Protein AF-A0A947DK00-F1 (afdb_monomer_lite)

Secondary structure (DSSP, 8-state):
---------------------------------------------------EE-TTTS--EEEE-SHHHHHHT-SEEEEESSSTTS-EEEEETTSEEEEEEEEEEEETTSBSSSSS-BHHHHHT--TTSEEEEEEEEEEEE-TT-TT-BTBBTB---EEEEEEEE-TTS-EEEEEEEEESS---STT-SS--EEEEEEEEE--

Foldseek 3Di:
DDDDDDDDDDDDDDDDDDDDDDDDDDDDDDDPPPPPPDPPPDPPPVPPAWAWDDPQAPDFWWAFDDPCLCPQFGIWGWHADVHDQHWIWIAGPLGKIWTWHWDDKDFQLWFQAPPGDGNCVQFVHDRNFMKIKIFTPDIDDDVSRVQCTLLRVDDFGMKIWIFTQDPVRFTKIKMWTFDDDFTTTNPTPGRTHTRDMTITTDD

Sequence (203 aa):
MSPRNVCAALAVLLAAAGCERAGIGEAPASSQHASRSAPVTAPETAVDAVATGEPGLARNRWAAQSDLARTVTGNLTASLEAGRGGPLVMAFANGQTLRMERIAEHVGADRTGSGGATFAATLGADPNAGVFVYRVSDERIYPTAVQGGVCQREAAKYVALSEFVNRNGDWVFVFAAYRGEQAPGPQAERDPQLCGAYGYAVN

Radius of gyration: 30.24 Å; chains: 1; bounding box: 64×77×70 Å

pLDDT: mean 82.99, std 21.73, range [33.78, 98.56]

Structure (mmCIF, N/CA/C/O backbone):
data_AF-A0A947DK00-F1
#
_entry.id   AF-A0A947DK00-F1
#
loop_
_atom_site.group_PDB
_atom_site.id
_atom_site.type_symbol
_atom_site.label_atom_id
_atom_site.label_alt_id
_atom_site.label_comp_id
_atom_site.label_asym_id
_atom_site.label_entity_id
_atom_site.label_seq_id
_atom_site.pdbx_PDB_ins_code
_atom_site.Cartn_x
_atom_site.Cartn_y
_atom_site.Cartn_z
_atom_site.occupancy
_atom_site.B_iso_or_equiv
_atom_site.auth_seq_id
_atom_site.auth_comp_id
_atom_site.auth_asym_id
_atom_site.auth_atom_id
_atom_site.pdbx_PDB_model_num
ATOM 1 N N . MET A 1 1 ? 4.370 63.669 -3.955 1.00 39.91 1 MET A N 1
ATOM 2 C CA . MET A 1 1 ? 5.147 62.515 -4.464 1.00 39.91 1 MET A CA 1
ATOM 3 C C . MET A 1 1 ? 4.961 62.458 -5.974 1.00 39.91 1 MET A C 1
ATOM 5 O O . MET A 1 1 ? 3.865 62.708 -6.450 1.00 39.91 1 MET A O 1
ATOM 9 N N . SER A 1 2 ? 6.072 62.319 -6.692 1.00 38.69 2 SER A N 1
ATOM 10 C CA . SER A 1 2 ? 6.284 62.701 -8.097 1.00 38.69 2 SER A CA 1
ATOM 11 C C . SER A 1 2 ? 5.508 61.850 -9.122 1.00 38.69 2 SER A C 1
ATOM 13 O O . SER A 1 2 ? 5.549 60.628 -9.011 1.00 38.69 2 SER A O 1
ATOM 15 N N . PRO A 1 3 ? 4.888 62.452 -10.158 1.00 44.00 3 PRO A N 1
ATOM 16 C CA . PRO A 1 3 ? 4.562 61.761 -11.401 1.00 44.00 3 PRO A CA 1
ATOM 17 C C . PRO A 1 3 ? 5.639 62.051 -12.461 1.00 44.00 3 PRO A C 1
ATOM 19 O O . PRO A 1 3 ? 5.954 63.209 -12.736 1.00 44.00 3 PRO A O 1
ATOM 22 N N . ARG A 1 4 ? 6.215 61.003 -13.062 1.00 43.00 4 ARG A N 1
ATOM 23 C CA . ARG A 1 4 ? 7.120 61.111 -14.217 1.00 43.00 4 ARG A CA 1
ATOM 24 C C . ARG A 1 4 ? 6.518 60.387 -15.421 1.00 43.00 4 ARG A C 1
ATOM 26 O O . ARG A 1 4 ? 6.451 59.168 -15.443 1.00 43.00 4 ARG A O 1
ATOM 33 N N . ASN A 1 5 ? 6.125 61.212 -16.386 1.00 40.59 5 ASN A N 1
ATOM 34 C CA . ASN A 1 5 ? 6.512 61.182 -17.799 1.00 40.59 5 ASN A CA 1
ATOM 35 C C . ASN A 1 5 ? 6.192 59.944 -18.658 1.00 40.59 5 ASN A C 1
ATOM 37 O O . ASN A 1 5 ? 6.878 58.931 -18.611 1.00 40.59 5 ASN A O 1
ATOM 41 N N . VAL A 1 6 ? 5.190 60.136 -19.527 1.00 46.44 6 VAL A N 1
ATOM 42 C CA . VAL A 1 6 ? 5.270 60.147 -21.007 1.00 46.44 6 VAL A CA 1
ATOM 43 C C . VAL A 1 6 ? 6.423 59.365 -21.648 1.00 46.44 6 VAL A C 1
ATOM 45 O O . VAL A 1 6 ? 7.578 59.744 -21.487 1.00 46.44 6 VAL A O 1
ATOM 48 N N . CYS A 1 7 ? 6.081 58.430 -22.541 1.00 36.44 7 CYS A N 1
ATOM 49 C CA . CYS A 1 7 ? 6.830 58.203 -23.779 1.00 36.44 7 CYS A CA 1
ATOM 50 C C . CYS A 1 7 ? 5.868 57.851 -24.920 1.00 36.44 7 CYS A C 1
ATOM 52 O O . CYS A 1 7 ? 5.058 56.930 -24.818 1.00 36.44 7 CYS A O 1
ATOM 54 N N . ALA A 1 8 ? 5.960 58.658 -25.975 1.00 42.06 8 ALA A N 1
ATOM 55 C CA . ALA A 1 8 ? 5.245 58.552 -27.234 1.00 42.06 8 ALA A CA 1
ATOM 56 C C . ALA A 1 8 ? 6.073 57.766 -28.269 1.00 42.06 8 ALA A C 1
ATOM 58 O O . ALA A 1 8 ? 7.219 57.397 -28.029 1.00 42.06 8 ALA A O 1
ATOM 59 N N . ALA A 1 9 ? 5.421 57.503 -29.395 1.00 44.25 9 ALA A N 1
ATOM 60 C CA . ALA A 1 9 ? 5.717 56.517 -30.424 1.00 44.25 9 ALA A CA 1
ATOM 61 C C . ALA A 1 9 ? 6.778 56.918 -31.484 1.00 44.25 9 ALA A C 1
ATOM 63 O O . ALA A 1 9 ? 7.358 57.997 -31.420 1.00 44.25 9 ALA A O 1
ATOM 64 N N . LEU A 1 10 ? 6.865 56.046 -32.508 1.00 37.97 10 LEU A N 1
ATOM 65 C CA . LEU A 1 10 ? 7.501 56.139 -33.843 1.00 37.97 10 LEU A CA 1
ATOM 66 C C . LEU A 1 10 ? 9.013 55.828 -33.898 1.00 37.97 10 LEU A C 1
ATOM 68 O O . LEU A 1 10 ? 9.773 56.382 -33.123 1.00 37.97 10 LEU A O 1
ATOM 72 N N . ALA A 1 11 ? 9.572 54.913 -34.706 1.00 42.34 11 ALA A N 1
ATOM 73 C CA . ALA A 1 11 ? 9.337 54.336 -36.047 1.00 42.34 11 ALA A CA 1
ATOM 74 C C . ALA A 1 11 ? 10.304 54.878 -37.132 1.00 42.34 11 ALA A C 1
ATOM 76 O O . ALA A 1 11 ? 10.421 56.082 -37.319 1.00 42.34 11 ALA A O 1
ATOM 77 N N . VAL A 1 12 ? 10.852 53.913 -37.894 1.00 44.78 12 VAL A N 1
ATOM 78 C CA . VAL A 1 12 ? 11.427 53.934 -39.266 1.00 44.78 12 VAL A CA 1
ATOM 79 C C . VAL A 1 12 ? 12.803 54.594 -39.531 1.00 44.78 12 VAL A C 1
ATOM 81 O O . VAL A 1 12 ? 12.992 55.766 -39.247 1.00 44.78 12 VAL A O 1
ATOM 84 N N . LEU A 1 13 ? 13.751 53.854 -40.150 1.00 43.09 13 LEU A N 1
ATOM 85 C CA . LEU A 1 13 ? 14.150 53.896 -41.588 1.00 43.09 13 LEU A CA 1
ATOM 86 C C . LEU A 1 13 ? 15.592 53.389 -41.847 1.00 43.09 13 LEU A C 1
ATOM 88 O O . LEU A 1 13 ? 16.532 53.710 -41.128 1.00 43.09 13 LEU A O 1
ATOM 92 N N . LEU A 1 14 ? 15.722 52.602 -42.923 1.00 49.53 14 LEU A N 1
ATOM 93 C CA . LEU A 1 14 ? 16.954 52.133 -43.573 1.00 49.53 14 LEU A CA 1
ATOM 94 C C . LEU A 1 14 ? 17.759 53.283 -44.211 1.00 49.53 14 LEU A C 1
ATOM 96 O O . LEU A 1 14 ? 17.148 54.181 -44.786 1.00 49.53 14 LEU A O 1
ATOM 100 N N . ALA A 1 15 ? 19.090 53.140 -44.300 1.00 45.41 15 ALA A N 1
ATOM 101 C CA . ALA A 1 15 ? 19.875 53.491 -45.497 1.00 45.41 15 ALA A CA 1
ATOM 102 C C . ALA A 1 15 ? 21.302 52.909 -45.441 1.00 45.41 15 ALA A C 1
ATOM 104 O O . ALA A 1 15 ? 21.924 52.846 -44.385 1.00 45.41 15 ALA A O 1
ATOM 105 N N . ALA A 1 16 ? 21.799 52.492 -46.607 1.00 50.78 16 ALA A N 1
ATOM 106 C CA . ALA A 1 16 ? 23.107 51.895 -46.856 1.00 50.78 16 ALA A CA 1
ATOM 107 C C . ALA A 1 16 ? 24.157 52.926 -47.323 1.00 50.78 16 ALA A C 1
ATOM 109 O O . ALA A 1 16 ? 23.812 53.876 -48.018 1.00 50.78 16 ALA A O 1
ATOM 110 N N . ALA A 1 17 ? 25.432 52.672 -47.007 1.00 46.41 17 ALA A N 1
ATOM 111 C CA . ALA A 1 17 ? 26.662 53.081 -47.715 1.00 46.41 17 ALA A CA 1
ATOM 112 C C . ALA A 1 17 ? 27.813 52.303 -47.029 1.00 46.41 17 ALA A C 1
ATOM 114 O O . ALA A 1 17 ? 27.856 52.259 -45.806 1.00 46.41 17 ALA A O 1
ATOM 115 N N . GLY A 1 18 ? 28.700 51.541 -47.672 1.00 40.19 18 GLY A N 1
ATOM 116 C CA . GLY A 1 18 ? 29.459 51.829 -48.884 1.00 40.19 18 GLY A CA 1
ATOM 117 C C . GLY A 1 18 ? 30.853 52.329 -48.482 1.00 40.19 18 GLY A C 1
ATOM 118 O O . GLY A 1 18 ? 31.011 53.525 -48.287 1.00 40.19 18 GLY A O 1
ATOM 119 N N . CYS A 1 19 ? 31.833 51.428 -48.317 1.00 44.91 19 CYS A N 1
ATOM 120 C CA . CYS A 1 19 ? 33.267 51.759 -48.297 1.00 44.91 19 CYS A CA 1
ATOM 121 C C . CYS A 1 19 ? 34.115 50.508 -48.590 1.00 44.91 19 CYS A C 1
ATOM 123 O O . CYS A 1 19 ? 34.151 49.563 -47.803 1.00 44.91 19 CYS A O 1
ATOM 125 N N . GLU A 1 20 ? 34.785 50.520 -49.742 1.00 44.69 20 GLU A N 1
ATOM 126 C CA . GLU A 1 20 ? 35.799 49.558 -50.175 1.00 44.69 20 GLU A CA 1
ATOM 127 C C . GLU A 1 20 ? 37.093 49.676 -49.355 1.00 44.69 20 GLU A C 1
ATOM 129 O O . GLU A 1 20 ? 37.535 50.774 -49.008 1.00 44.69 20 GLU A O 1
ATOM 134 N N . ARG A 1 21 ? 37.788 48.549 -49.163 1.00 41.44 21 ARG A N 1
ATOM 135 C CA . ARG A 1 21 ? 39.256 48.546 -49.162 1.00 41.44 21 ARG A CA 1
ATOM 136 C C . ARG A 1 21 ? 39.787 47.196 -49.636 1.00 41.44 21 ARG A C 1
ATOM 138 O O . ARG A 1 21 ? 39.688 46.194 -48.936 1.00 41.44 21 ARG A O 1
ATOM 145 N N . ALA A 1 22 ? 40.338 47.201 -50.847 1.00 37.16 22 ALA A N 1
ATOM 146 C CA . ALA A 1 22 ? 41.124 46.114 -51.404 1.00 37.16 22 ALA A CA 1
ATOM 147 C C . ALA A 1 22 ? 42.481 46.022 -50.685 1.00 37.16 22 ALA A C 1
ATOM 149 O O . ALA A 1 22 ? 43.169 47.028 -50.510 1.00 37.16 22 ALA A O 1
ATOM 150 N N . GLY A 1 23 ? 42.864 44.808 -50.295 1.00 37.16 23 GLY A N 1
ATOM 151 C CA . GLY A 1 23 ? 44.187 44.460 -49.786 1.00 37.16 23 GLY A CA 1
ATOM 152 C C . GLY A 1 23 ? 44.472 43.006 -50.143 1.00 37.16 23 GLY A C 1
ATOM 153 O O . GLY A 1 23 ? 43.772 42.109 -49.689 1.00 37.16 23 GLY A O 1
ATOM 154 N N . ILE A 1 24 ? 45.440 42.809 -51.034 1.00 38.03 24 ILE A N 1
ATOM 155 C CA . ILE A 1 24 ? 45.859 41.534 -51.624 1.00 38.03 24 ILE A CA 1
ATOM 156 C C . ILE A 1 24 ? 46.875 40.877 -50.679 1.00 38.03 24 ILE A C 1
ATOM 158 O O . ILE A 1 24 ? 47.806 41.554 -50.248 1.00 38.03 24 ILE A O 1
ATOM 162 N N . GLY A 1 25 ? 46.737 39.578 -50.401 1.00 33.78 25 GLY A N 1
ATOM 163 C CA . GLY A 1 25 ? 47.789 38.789 -49.752 1.00 33.78 25 GLY A CA 1
ATOM 164 C C . GLY A 1 25 ? 47.328 37.397 -49.317 1.00 33.78 25 GLY A C 1
ATOM 165 O O . GLY A 1 25 ? 46.431 37.285 -48.494 1.00 33.78 25 GLY A O 1
ATOM 166 N N . GLU A 1 26 ? 47.963 36.378 -49.895 1.00 35.78 26 GLU A N 1
ATOM 167 C CA . GLU A 1 26 ? 47.972 34.946 -49.565 1.00 35.78 26 GLU A CA 1
ATOM 168 C C . GLU A 1 26 ? 46.660 34.179 -49.285 1.00 35.78 26 GLU A C 1
ATOM 170 O O . GLU A 1 26 ? 46.081 34.208 -48.201 1.00 35.78 26 GLU A O 1
ATOM 175 N N . ALA A 1 27 ? 46.300 33.308 -50.234 1.00 41.38 27 ALA A N 1
ATOM 176 C CA . ALA A 1 27 ? 45.551 32.087 -49.943 1.00 41.38 27 ALA A CA 1
ATOM 177 C C . ALA A 1 27 ? 46.420 31.108 -49.129 1.00 41.38 27 ALA A C 1
ATOM 179 O O . ALA A 1 27 ? 47.611 30.959 -49.416 1.00 41.38 27 ALA A O 1
ATOM 180 N N . PRO A 1 28 ? 45.807 30.328 -48.225 1.00 40.50 28 PRO A N 1
ATOM 181 C CA . PRO A 1 28 ? 45.976 28.891 -48.404 1.00 40.50 28 PRO A CA 1
ATOM 182 C C . PRO A 1 28 ? 44.680 28.086 -48.248 1.00 40.50 28 PRO A C 1
ATOM 184 O O . PRO A 1 28 ? 43.829 28.354 -47.407 1.00 40.50 28 PRO A O 1
ATOM 187 N N . ALA A 1 29 ? 44.615 27.051 -49.086 1.00 39.56 29 ALA A N 1
ATOM 188 C CA . ALA A 1 29 ? 44.012 25.744 -48.852 1.00 39.56 29 ALA A CA 1
ATOM 189 C C . ALA A 1 29 ? 42.621 25.698 -48.193 1.00 39.56 29 ALA A C 1
ATOM 191 O O . ALA A 1 29 ? 42.445 25.653 -46.979 1.00 39.56 29 ALA A O 1
ATOM 192 N N . SER A 1 30 ? 41.632 25.516 -49.060 1.00 44.25 30 SER A N 1
ATOM 193 C CA . SER A 1 30 ? 40.407 24.780 -48.783 1.00 44.25 30 SER A CA 1
ATOM 194 C C . SER A 1 30 ? 40.666 23.469 -48.020 1.00 44.25 30 SER A C 1
ATOM 196 O O . SER A 1 30 ? 41.123 22.485 -48.599 1.00 44.25 30 SER A O 1
ATOM 198 N N . SER A 1 31 ? 40.275 23.425 -46.750 1.00 43.34 31 SER A N 1
ATOM 199 C CA . SER A 1 31 ? 39.867 22.196 -46.068 1.00 43.34 31 SER A CA 1
ATOM 200 C C . SER A 1 31 ? 38.699 22.514 -45.136 1.00 43.34 31 SER A C 1
ATOM 202 O O . SER A 1 31 ? 38.825 22.711 -43.931 1.00 43.34 31 SER A O 1
ATOM 204 N N . GLN A 1 32 ? 37.506 22.572 -45.731 1.00 42.91 32 GLN A N 1
ATOM 205 C CA . GLN A 1 32 ? 36.264 22.400 -44.990 1.00 42.91 32 GLN A CA 1
ATOM 206 C C . GLN A 1 32 ? 36.296 20.997 -44.370 1.00 42.91 32 GLN A C 1
ATOM 208 O O . GLN A 1 32 ? 35.889 20.019 -44.995 1.00 42.91 32 GLN A O 1
ATOM 213 N N . HIS A 1 33 ? 36.793 20.877 -43.139 1.00 36.16 33 HIS A N 1
ATOM 214 C CA . HIS A 1 33 ? 36.421 19.760 -42.287 1.00 36.16 33 HIS A CA 1
ATOM 215 C C . HIS A 1 33 ? 34.938 19.939 -41.972 1.00 36.16 33 HIS A C 1
ATOM 217 O O . HIS A 1 33 ? 34.550 20.610 -41.018 1.00 36.16 33 HIS A O 1
ATOM 223 N N . ALA A 1 34 ? 34.102 19.355 -42.830 1.00 46.88 34 ALA A N 1
ATOM 224 C CA . ALA A 1 34 ? 32.739 19.018 -42.491 1.00 46.88 34 ALA A CA 1
ATOM 225 C C . ALA A 1 34 ? 32.807 18.167 -41.220 1.00 46.88 34 ALA A C 1
ATOM 227 O O . ALA A 1 34 ? 33.137 16.980 -41.264 1.00 46.88 34 ALA A O 1
ATOM 228 N N . SER A 1 35 ? 32.563 18.804 -40.077 1.00 46.88 35 SER A N 1
ATOM 229 C CA . SER A 1 35 ? 32.336 18.126 -38.812 1.00 46.88 35 SER A CA 1
ATOM 230 C C . SER A 1 35 ? 31.016 17.383 -38.966 1.00 46.88 35 SER A C 1
ATOM 232 O O . SER A 1 35 ? 29.934 17.903 -38.701 1.00 46.88 35 SER A O 1
ATOM 234 N N . ARG A 1 36 ? 31.092 16.188 -39.551 1.00 51.09 36 ARG A N 1
ATOM 235 C CA . ARG A 1 36 ? 29.971 15.268 -39.649 1.00 51.09 36 ARG A CA 1
ATOM 236 C C . ARG A 1 36 ? 29.796 14.733 -38.238 1.00 51.09 36 ARG A C 1
ATOM 238 O O . ARG A 1 36 ? 30.468 13.780 -37.856 1.00 51.09 36 ARG A O 1
ATOM 245 N N . SER A 1 37 ? 28.964 15.407 -37.446 1.00 47.97 37 SER A N 1
ATOM 246 C CA . SER A 1 37 ? 28.478 14.878 -36.178 1.00 47.97 37 SER A CA 1
ATOM 247 C C . SER A 1 37 ? 27.914 13.492 -36.468 1.00 47.97 37 SER A C 1
ATOM 249 O O . SER A 1 37 ? 26.862 13.357 -37.092 1.00 47.97 37 SER A O 1
ATOM 251 N N . ALA A 1 38 ? 28.670 12.457 -36.107 1.00 56.44 38 ALA A N 1
ATOM 252 C CA . ALA A 1 38 ? 28.145 11.109 -36.087 1.00 56.44 38 ALA A CA 1
ATOM 253 C C . ALA A 1 38 ? 26.914 11.133 -35.168 1.00 56.44 38 ALA A C 1
ATOM 255 O O . ALA A 1 38 ? 26.980 11.770 -34.110 1.00 56.44 38 ALA A O 1
ATOM 256 N N . PRO A 1 39 ? 25.789 10.506 -35.548 1.00 51.12 39 PRO A N 1
ATOM 257 C CA . PRO A 1 39 ? 24.687 10.365 -34.619 1.00 51.12 39 PRO A CA 1
ATOM 258 C C . PRO A 1 39 ? 25.221 9.578 -33.424 1.00 51.12 39 PRO A C 1
ATOM 260 O O . PRO A 1 39 ? 25.612 8.416 -33.554 1.00 51.12 39 PRO A O 1
ATOM 263 N N . VAL A 1 40 ? 25.292 10.240 -32.268 1.00 55.91 40 VAL A N 1
ATOM 264 C CA . VAL A 1 40 ? 25.477 9.564 -30.988 1.00 55.91 40 VAL A CA 1
ATOM 265 C C . VAL A 1 40 ? 24.272 8.649 -30.862 1.00 55.91 40 VAL A C 1
ATOM 267 O O . VAL A 1 40 ? 23.168 9.090 -30.558 1.00 55.91 40 VAL A O 1
ATOM 270 N N . THR A 1 41 ? 24.470 7.378 -31.192 1.00 55.09 41 THR A N 1
ATOM 271 C CA . THR A 1 41 ? 23.487 6.349 -30.893 1.00 55.09 41 THR A CA 1
ATOM 272 C C . THR A 1 41 ? 23.622 6.143 -29.397 1.00 55.09 41 THR A C 1
ATOM 274 O O . THR A 1 41 ? 24.550 5.479 -28.938 1.00 55.09 41 THR A O 1
ATOM 277 N N . ALA A 1 42 ? 22.779 6.832 -28.628 1.00 54.78 42 ALA A N 1
ATOM 278 C CA . ALA A 1 42 ? 22.616 6.506 -27.225 1.00 54.78 42 ALA A CA 1
ATOM 279 C C . ALA A 1 42 ? 22.253 5.014 -27.168 1.00 54.78 42 ALA A C 1
ATOM 281 O O . ALA A 1 42 ? 21.361 4.597 -27.913 1.00 54.78 42 ALA A O 1
ATOM 282 N N . PRO A 1 43 ? 22.946 4.188 -26.371 1.00 50.19 43 PRO A N 1
ATOM 283 C CA . PRO A 1 43 ? 22.474 2.835 -26.157 1.00 50.19 43 PRO A CA 1
ATOM 284 C C . PRO A 1 43 ? 21.082 2.948 -25.528 1.00 50.19 43 PRO A C 1
ATOM 286 O O . PRO A 1 43 ? 20.939 3.504 -24.440 1.00 50.19 43 PRO A O 1
ATOM 289 N N . GLU A 1 44 ? 20.053 2.450 -26.215 1.00 49.41 44 GLU A N 1
ATOM 290 C CA . GLU A 1 44 ? 18.775 2.126 -25.584 1.00 49.41 44 GLU A CA 1
ATOM 291 C C . GLU A 1 44 ? 19.029 0.973 -24.610 1.00 49.41 44 GLU A C 1
ATOM 293 O O . GLU A 1 44 ? 18.742 -0.190 -24.874 1.00 49.41 44 GLU A O 1
ATOM 298 N N . THR A 1 45 ? 19.592 1.281 -23.446 1.00 48.34 45 THR A N 1
ATOM 299 C CA . THR A 1 45 ? 19.314 0.491 -22.256 1.00 48.34 45 THR A CA 1
ATOM 300 C C . THR A 1 45 ? 17.926 0.917 -21.813 1.00 48.34 45 THR A C 1
ATOM 302 O O . THR A 1 45 ? 17.783 1.752 -20.918 1.00 48.34 45 THR A O 1
ATOM 305 N N . ALA A 1 46 ? 16.892 0.407 -22.485 1.00 49.31 46 ALA A N 1
ATOM 306 C CA . ALA A 1 46 ? 15.583 0.352 -21.866 1.00 49.31 46 ALA A CA 1
ATOM 307 C C . ALA A 1 46 ? 15.786 -0.468 -20.590 1.00 49.31 46 ALA A C 1
ATOM 309 O O . ALA A 1 46 ? 15.970 -1.683 -20.633 1.00 49.31 46 ALA A O 1
ATOM 310 N N . VAL A 1 47 ? 15.902 0.239 -19.465 1.00 57.59 47 VAL A N 1
ATOM 311 C CA . VAL A 1 47 ? 15.782 -0.351 -18.137 1.00 57.59 47 VAL A CA 1
ATOM 312 C C . VAL A 1 47 ? 14.507 -1.174 -18.198 1.00 57.59 47 VAL A C 1
ATOM 314 O O . VAL A 1 47 ? 13.495 -0.639 -18.649 1.00 57.59 47 VAL A O 1
ATOM 317 N N . ASP A 1 48 ? 14.585 -2.458 -17.850 1.00 67.38 48 ASP A N 1
ATOM 318 C CA . ASP A 1 48 ? 13.456 -3.387 -17.886 1.00 67.38 48 ASP A CA 1
ATOM 319 C C . ASP A 1 48 ? 12.340 -2.804 -17.004 1.00 67.38 48 ASP A C 1
ATOM 321 O O . ASP A 1 48 ? 12.376 -2.878 -15.770 1.00 67.38 48 ASP A O 1
ATOM 325 N N . ALA A 1 49 ? 11.454 -2.035 -17.637 1.00 76.50 49 ALA A N 1
ATOM 326 C CA . ALA A 1 49 ? 10.542 -1.139 -16.958 1.00 76.50 49 ALA A CA 1
ATOM 327 C C . ALA A 1 49 ? 9.337 -1.966 -16.551 1.00 76.50 49 ALA A C 1
ATOM 329 O O . ALA A 1 49 ? 8.588 -2.465 -17.393 1.00 76.50 49 ALA A O 1
ATOM 330 N N . VAL A 1 50 ? 9.148 -2.117 -15.246 1.00 91.00 50 VAL A N 1
ATOM 331 C CA . VAL A 1 50 ? 8.022 -2.882 -14.733 1.00 91.00 50 VAL A CA 1
ATOM 332 C C . VAL A 1 50 ? 6.754 -2.062 -14.870 1.00 91.00 50 VAL A C 1
ATOM 334 O O . VAL A 1 50 ? 6.646 -0.942 -14.361 1.00 91.00 50 VAL A O 1
ATOM 337 N N . ALA A 1 51 ? 5.771 -2.644 -15.555 1.00 93.25 51 ALA A N 1
ATOM 338 C CA . ALA A 1 51 ? 4.460 -2.042 -15.702 1.00 93.25 51 ALA A CA 1
ATOM 339 C C . ALA A 1 51 ? 3.872 -1.745 -14.315 1.00 93.25 51 ALA A C 1
ATOM 341 O O . ALA A 1 51 ? 3.594 -2.655 -13.535 1.00 93.25 51 ALA A O 1
ATOM 342 N N . THR A 1 52 ? 3.699 -0.456 -14.029 1.00 94.25 52 THR A N 1
ATOM 343 C CA . THR A 1 52 ? 3.196 0.065 -12.756 1.00 94.25 52 THR A CA 1
ATOM 344 C C . THR A 1 52 ? 1.897 0.831 -13.005 1.00 94.25 52 THR A C 1
ATOM 346 O O . THR A 1 52 ? 1.759 1.532 -14.010 1.00 94.25 52 THR A O 1
ATOM 349 N N . GLY A 1 53 ? 0.928 0.681 -12.107 1.00 92.75 53 GLY A N 1
ATOM 350 C CA . GLY A 1 53 ? -0.337 1.406 -12.095 1.00 92.75 53 GLY A CA 1
ATOM 351 C C . GLY A 1 53 ? -0.413 2.383 -10.927 1.00 92.75 53 GLY A C 1
ATOM 352 O O . GLY A 1 53 ? 0.167 2.152 -9.869 1.00 92.75 53 GLY A O 1
ATOM 353 N N . GLU A 1 54 ? -1.159 3.473 -11.108 1.00 93.75 54 GLU A N 1
ATOM 354 C CA . GLU A 1 54 ? -1.526 4.324 -9.978 1.00 93.75 54 GLU A CA 1
ATOM 355 C C . GLU A 1 54 ? -2.642 3.650 -9.166 1.00 93.75 54 GLU A C 1
ATOM 357 O O . GLU A 1 54 ? -3.682 3.311 -9.751 1.00 93.75 54 GLU A O 1
ATOM 362 N N . PRO A 1 55 ? -2.471 3.455 -7.849 1.00 92.69 55 PRO A N 1
ATOM 363 C CA . PRO A 1 55 ? -3.365 2.538 -7.153 1.00 92.69 55 PRO A CA 1
ATOM 364 C C . PRO A 1 55 ? -4.771 3.090 -6.954 1.00 92.69 55 PRO A C 1
ATOM 366 O O . PRO A 1 55 ? -4.957 4.268 -6.661 1.00 92.69 55 PRO A O 1
ATOM 369 N N . GLY A 1 56 ? -5.775 2.236 -7.175 1.00 92.00 56 GLY A N 1
ATOM 370 C CA . GLY A 1 56 ? -7.191 2.625 -7.164 1.00 92.00 56 GLY A CA 1
ATOM 371 C C . GLY A 1 56 ? -7.648 3.450 -8.377 1.00 92.00 56 GLY A C 1
ATOM 372 O O . GLY A 1 56 ? -8.747 4.007 -8.339 1.00 92.00 56 GLY A O 1
ATOM 373 N N . LEU A 1 57 ? -6.824 3.559 -9.433 1.00 94.00 57 LEU A N 1
ATOM 374 C CA . LEU A 1 57 ? -7.202 4.213 -10.693 1.00 94.00 57 LEU A CA 1
ATOM 375 C C . LEU A 1 57 ? -7.811 3.226 -11.698 1.00 94.00 57 LEU A C 1
ATOM 377 O O . LEU A 1 57 ? -8.913 3.446 -12.192 1.00 94.00 57 LEU A O 1
ATOM 381 N N . ALA A 1 58 ? -7.076 2.162 -12.037 1.00 92.75 58 ALA A N 1
ATOM 382 C CA . ALA A 1 58 ? -7.470 1.209 -13.082 1.00 92.75 58 ALA A CA 1
ATOM 383 C C . ALA A 1 58 ? -8.127 -0.063 -12.525 1.00 92.75 58 ALA A C 1
ATOM 385 O O . ALA A 1 58 ? -8.919 -0.710 -13.211 1.00 92.75 58 ALA A O 1
ATOM 386 N N . ARG A 1 59 ? -7.781 -0.439 -11.291 1.00 94.19 59 ARG A N 1
ATOM 387 C CA . ARG A 1 59 ? -8.226 -1.662 -10.622 1.00 94.19 59 ARG A CA 1
ATOM 388 C C . ARG A 1 59 ? -8.585 -1.348 -9.184 1.00 94.19 59 ARG A C 1
ATOM 390 O O . ARG A 1 59 ? -7.808 -0.742 -8.452 1.00 94.19 59 ARG A O 1
ATOM 397 N N . ASN A 1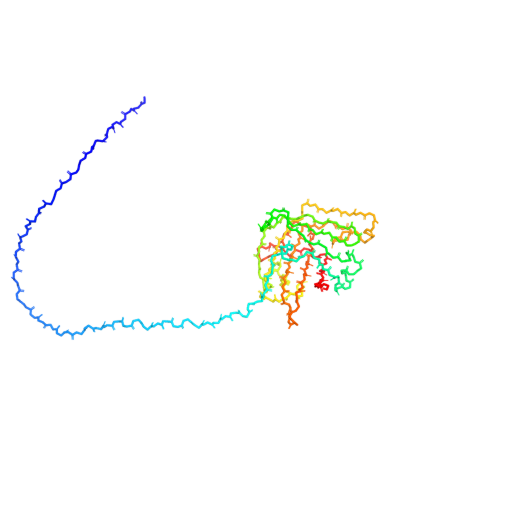 60 ? -9.757 -1.826 -8.782 1.00 95.50 60 ASN A N 1
ATOM 398 C CA . ASN A 1 60 ? -10.356 -1.412 -7.519 1.00 95.50 60 ASN A CA 1
ATOM 399 C C . ASN A 1 60 ? -10.613 -2.570 -6.560 1.00 95.50 60 ASN A C 1
ATOM 401 O O . ASN A 1 60 ? -11.007 -2.302 -5.438 1.00 95.50 60 ASN A O 1
ATOM 405 N N . ARG A 1 61 ? -10.449 -3.837 -6.961 1.00 97.06 61 ARG A N 1
ATOM 406 C CA . ARG A 1 61 ? -10.760 -5.009 -6.123 1.00 97.06 61 ARG A CA 1
ATOM 407 C C . ARG A 1 61 ? -9.610 -6.003 -6.149 1.00 97.06 61 ARG A C 1
ATOM 409 O O . ARG A 1 61 ? -9.148 -6.359 -7.228 1.00 97.06 61 ARG A O 1
ATOM 416 N N . TRP A 1 62 ? -9.215 -6.466 -4.969 1.00 98.12 62 TRP A N 1
ATOM 417 C CA . TRP A 1 62 ? -8.018 -7.273 -4.772 1.00 98.12 62 TRP A CA 1
ATOM 418 C C . TRP A 1 62 ? -8.248 -8.360 -3.714 1.00 98.12 62 TRP A C 1
ATOM 420 O O . TRP A 1 62 ? -8.796 -8.093 -2.639 1.00 98.12 62 TRP A O 1
ATOM 430 N N . ALA A 1 63 ? -7.822 -9.586 -4.006 1.00 98.12 63 ALA A N 1
ATOM 431 C CA . ALA A 1 63 ? -7.864 -10.718 -3.086 1.00 98.12 63 ALA A CA 1
ATOM 432 C C . ALA A 1 63 ? -6.624 -10.746 -2.191 1.00 98.12 63 ALA A C 1
ATOM 434 O O . ALA A 1 63 ? -5.507 -10.556 -2.670 1.00 98.12 63 ALA A O 1
ATOM 435 N N . ALA A 1 64 ? -6.802 -11.031 -0.901 1.00 98.06 64 ALA A N 1
ATOM 436 C CA . ALA A 1 64 ? -5.685 -11.162 0.032 1.00 98.06 64 ALA A CA 1
ATOM 437 C C . ALA A 1 64 ? -4.789 -12.368 -0.314 1.00 98.06 64 ALA A C 1
ATOM 439 O O . ALA A 1 64 ? -5.245 -13.516 -0.358 1.00 98.06 64 ALA A O 1
ATOM 440 N N . GLN A 1 65 ? -3.493 -12.114 -0.504 1.00 95.88 65 GLN A N 1
ATOM 441 C CA . GLN A 1 65 ? -2.508 -13.125 -0.895 1.00 95.88 65 GLN A CA 1
ATOM 442 C C . GLN A 1 65 ? -1.503 -13.444 0.219 1.00 95.88 65 GLN A C 1
ATOM 444 O O . GLN A 1 65 ? -1.091 -14.598 0.345 1.00 95.88 65 GLN A O 1
ATOM 449 N N . SER A 1 66 ? -1.104 -12.462 1.034 1.00 94.75 66 SER A N 1
ATOM 450 C CA . SER A 1 66 ? -0.233 -12.727 2.185 1.00 94.75 66 SER A CA 1
ATOM 451 C C . SER A 1 66 ? -1.037 -13.236 3.38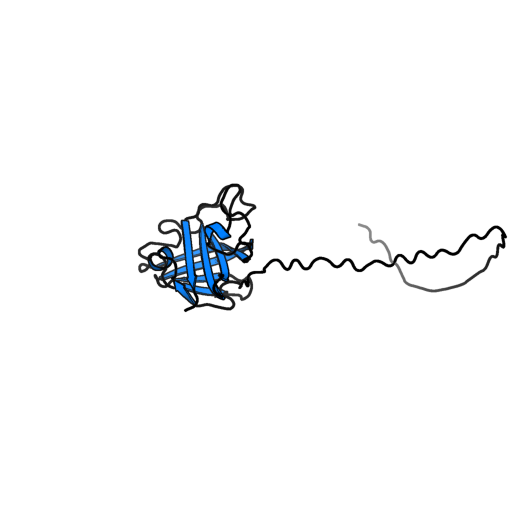4 1.00 94.75 66 SER A C 1
ATOM 453 O O . SER A 1 66 ? -2.187 -12.842 3.582 1.00 94.75 66 SER A O 1
ATOM 455 N N . ASP A 1 67 ? -0.437 -14.088 4.220 1.00 95.31 67 ASP A N 1
ATOM 456 C CA . ASP A 1 67 ? -1.104 -14.596 5.431 1.00 95.31 67 ASP A CA 1
ATOM 457 C C . ASP A 1 67 ? -1.483 -13.466 6.391 1.00 95.31 67 ASP A C 1
ATOM 459 O O . ASP A 1 67 ? -2.558 -13.489 6.996 1.00 95.31 67 ASP A O 1
ATOM 463 N N . LEU A 1 68 ? -0.640 -12.429 6.461 1.00 95.25 68 LEU A N 1
ATOM 464 C CA . LEU A 1 68 ? -0.937 -11.221 7.221 1.00 95.25 68 LEU A CA 1
ATOM 465 C C . LEU A 1 68 ? -2.169 -10.501 6.659 1.00 95.25 68 LEU A C 1
ATOM 467 O O . LEU A 1 68 ? -3.056 -10.151 7.432 1.00 95.25 68 LEU A O 1
ATOM 471 N N . ALA A 1 69 ? -2.273 -10.334 5.335 1.00 97.06 69 ALA A N 1
ATOM 472 C CA . ALA A 1 69 ? -3.456 -9.739 4.717 1.00 97.06 69 ALA A CA 1
ATOM 473 C C . ALA A 1 69 ? -4.706 -10.580 4.980 1.00 97.06 69 ALA A C 1
ATOM 475 O O . ALA A 1 69 ? -5.706 -10.043 5.435 1.00 97.06 69 ALA A O 1
ATOM 476 N N . ARG A 1 70 ? -4.653 -11.906 4.808 1.00 96.62 70 ARG A N 1
ATOM 477 C CA . ARG A 1 70 ? -5.806 -12.785 5.083 1.00 96.62 70 ARG A CA 1
ATOM 478 C C . ARG A 1 70 ? -6.299 -12.683 6.525 1.00 96.62 70 ARG A C 1
ATOM 480 O O . ARG A 1 70 ? -7.501 -12.743 6.757 1.00 96.62 70 ARG A O 1
ATOM 487 N N . THR A 1 71 ? -5.375 -12.533 7.470 1.00 94.25 71 THR A N 1
ATOM 488 C CA . THR A 1 71 ? -5.677 -12.563 8.906 1.00 94.25 71 THR A CA 1
ATOM 489 C C . THR A 1 71 ? -6.080 -11.198 9.458 1.00 94.25 71 THR A C 1
ATOM 491 O O . THR A 1 71 ? -6.961 -11.118 10.312 1.00 94.25 71 THR A O 1
ATOM 494 N N . VAL A 1 72 ? -5.425 -10.124 9.012 1.00 95.00 72 VAL A N 1
ATOM 495 C CA . VAL A 1 72 ? -5.574 -8.791 9.612 1.00 95.00 72 VAL A CA 1
ATOM 496 C C . VAL A 1 72 ? -6.588 -7.947 8.856 1.00 95.00 72 VAL A C 1
ATOM 498 O O . VAL A 1 72 ? -7.419 -7.329 9.509 1.00 95.00 72 VAL A O 1
ATOM 501 N N . THR A 1 73 ? -6.560 -7.934 7.521 1.00 96.81 73 THR A N 1
ATOM 502 C CA . THR A 1 73 ? -7.351 -7.004 6.692 1.00 96.81 73 THR A CA 1
ATOM 503 C C . THR A 1 73 ? -8.437 -7.693 5.855 1.00 96.81 73 THR A C 1
ATOM 505 O O . THR A 1 73 ? -9.520 -7.147 5.655 1.00 96.81 73 THR A O 1
ATOM 508 N N . GLY A 1 74 ? -8.204 -8.916 5.389 1.00 97.12 74 GLY A N 1
ATOM 509 C CA . GLY A 1 74 ? -9.029 -9.579 4.380 1.00 97.12 74 GLY A CA 1
ATOM 510 C C . GLY A 1 74 ? -8.886 -8.923 3.002 1.00 97.12 74 GLY A C 1
ATOM 511 O O . GLY A 1 74 ? -7.925 -8.208 2.753 1.00 97.12 74 GLY A O 1
ATOM 512 N N . ASN A 1 75 ? -9.824 -9.174 2.084 1.00 97.94 75 ASN A N 1
ATOM 513 C CA . ASN A 1 75 ? -9.792 -8.600 0.730 1.00 97.94 75 ASN A CA 1
ATOM 514 C C . ASN A 1 75 ? -9.843 -7.063 0.742 1.00 97.94 75 ASN A C 1
ATOM 516 O O . ASN A 1 75 ? -10.404 -6.459 1.654 1.00 97.94 75 ASN A O 1
ATOM 520 N N . LEU A 1 76 ? -9.303 -6.441 -0.304 1.00 98.19 76 LEU A N 1
ATOM 521 C CA . LEU A 1 76 ? -9.159 -4.993 -0.425 1.00 98.19 76 LEU A CA 1
ATOM 522 C C . LEU A 1 76 ? -10.020 -4.448 -1.571 1.00 98.19 76 LEU A C 1
ATOM 524 O O . LEU A 1 76 ? -10.047 -4.995 -2.674 1.00 98.19 76 LEU A O 1
ATOM 528 N N . THR A 1 77 ? -10.674 -3.319 -1.318 1.00 98.00 77 THR A N 1
ATOM 529 C CA . THR A 1 77 ? -11.188 -2.414 -2.346 1.00 98.00 77 THR A CA 1
ATOM 530 C C . THR A 1 77 ? -10.443 -1.082 -2.269 1.00 98.00 77 THR A C 1
ATOM 532 O O . THR A 1 77 ? -10.343 -0.511 -1.188 1.00 98.00 77 THR A O 1
ATOM 535 N N . ALA A 1 78 ? -9.928 -0.578 -3.389 1.00 97.31 78 ALA A N 1
ATOM 536 C CA . ALA A 1 78 ? -9.180 0.680 -3.462 1.00 97.31 78 ALA A CA 1
ATOM 537 C C . ALA A 1 78 ? -9.806 1.630 -4.493 1.00 97.31 78 ALA A C 1
ATOM 539 O O . ALA A 1 78 ? -10.252 1.180 -5.547 1.00 97.31 78 ALA A O 1
ATOM 540 N N . SER A 1 79 ? -9.842 2.931 -4.204 1.00 97.06 79 SER A N 1
ATOM 541 C CA . SER A 1 79 ? -10.388 3.941 -5.120 1.00 97.06 79 SER A CA 1
ATOM 542 C C . SER A 1 79 ? -9.824 5.335 -4.863 1.00 97.06 79 SER A C 1
ATOM 544 O O . SER A 1 79 ? -9.729 5.753 -3.706 1.00 97.06 79 SER A O 1
ATOM 546 N N . LEU A 1 80 ? -9.535 6.079 -5.930 1.00 96.31 80 LEU A N 1
ATOM 547 C CA . LEU A 1 80 ? -9.205 7.505 -5.858 1.00 96.31 80 LEU A CA 1
ATOM 548 C C . LEU A 1 80 ? -10.474 8.362 -5.823 1.00 96.31 80 LEU A C 1
ATOM 550 O O . LEU A 1 80 ? -11.361 8.197 -6.657 1.00 96.31 80 LEU A O 1
ATOM 554 N N . GLU A 1 81 ? -10.549 9.321 -4.905 1.00 93.75 81 GLU A N 1
ATOM 555 C CA . GLU A 1 81 ? -11.744 10.165 -4.764 1.00 93.75 81 GLU A CA 1
ATOM 556 C C . GLU A 1 81 ? -11.840 11.289 -5.797 1.00 93.75 81 GLU A C 1
ATOM 558 O O . GLU A 1 81 ? -12.931 11.622 -6.252 1.00 93.75 81 GLU A O 1
ATOM 563 N N . ALA A 1 82 ? -10.703 11.885 -6.159 1.00 88.06 82 ALA A N 1
ATOM 564 C CA . ALA A 1 82 ? -10.630 13.040 -7.059 1.00 88.06 82 ALA A CA 1
ATOM 565 C C . ALA A 1 82 ? -9.952 12.705 -8.403 1.00 88.06 82 ALA A C 1
ATOM 567 O O . ALA A 1 82 ? -9.513 13.597 -9.125 1.00 88.06 82 ALA A O 1
ATOM 568 N N . GLY A 1 83 ? -9.851 11.416 -8.741 1.00 88.00 83 GLY A N 1
ATOM 569 C CA . GLY A 1 83 ? -9.094 10.941 -9.898 1.00 88.00 83 GLY A CA 1
ATOM 570 C C . GLY A 1 83 ? -7.582 10.962 -9.658 1.00 88.00 83 GLY A C 1
ATOM 571 O O . GLY A 1 83 ? -7.124 10.836 -8.523 1.00 88.00 83 GLY A O 1
ATOM 572 N N . ARG A 1 84 ? -6.804 11.084 -10.741 1.00 92.19 84 ARG A N 1
ATOM 573 C CA . ARG A 1 84 ? -5.336 11.000 -10.717 1.00 92.19 84 ARG A CA 1
ATOM 574 C C . ARG A 1 84 ? -4.736 11.938 -9.665 1.00 92.19 84 ARG A C 1
ATOM 576 O O . ARG A 1 84 ? -4.949 13.144 -9.713 1.00 92.19 84 ARG A O 1
ATOM 583 N N . GLY A 1 85 ? -3.950 11.388 -8.749 1.00 90.19 85 GLY A N 1
ATOM 584 C CA . GLY A 1 85 ? -3.304 12.124 -7.667 1.00 90.19 85 GLY A CA 1
ATOM 585 C C . GLY A 1 85 ? -4.187 12.571 -6.523 1.00 90.19 85 GLY A C 1
ATOM 586 O O . GLY A 1 85 ? -3.679 13.205 -5.602 1.00 90.19 85 GLY A O 1
ATOM 587 N N . GLY A 1 86 ? -5.470 12.223 -6.556 1.00 93.38 86 GLY A N 1
ATOM 588 C CA . GLY A 1 86 ? -6.383 12.486 -5.464 1.00 93.38 86 GLY A CA 1
ATOM 589 C C . GLY A 1 86 ? -6.122 11.620 -4.226 1.00 93.38 86 GLY A C 1
ATOM 590 O O . GLY A 1 86 ? -5.284 10.710 -4.243 1.00 93.38 86 GLY A O 1
ATOM 591 N N . PRO A 1 87 ? -6.892 11.874 -3.157 1.00 97.25 87 PRO A N 1
ATOM 592 C CA . PRO A 1 87 ? -6.907 11.027 -1.976 1.00 97.25 87 PRO A CA 1
ATOM 593 C C . PRO A 1 87 ? -7.251 9.586 -2.356 1.00 97.25 87 PRO A C 1
ATOM 595 O O . PRO A 1 87 ? -8.199 9.347 -3.113 1.00 97.25 87 PRO A O 1
ATOM 598 N N . LEU A 1 88 ? -6.499 8.633 -1.808 1.00 98.19 88 LEU A N 1
ATOM 599 C CA . LEU A 1 88 ? -6.795 7.212 -1.937 1.00 98.19 88 LEU A CA 1
ATOM 600 C C . LEU A 1 88 ? -7.623 6.756 -0.740 1.00 98.19 88 LEU A C 1
ATOM 602 O O . LEU A 1 88 ? -7.274 7.028 0.412 1.00 98.19 88 LEU A O 1
ATOM 606 N N . VAL A 1 89 ? -8.690 6.015 -1.022 1.00 98.31 89 VAL A N 1
ATOM 607 C CA . VAL A 1 89 ? -9.449 5.269 -0.022 1.00 98.31 89 VAL A CA 1
ATOM 608 C C . VAL A 1 89 ? -9.207 3.782 -0.224 1.00 98.31 89 VAL A C 1
ATOM 610 O O . VAL A 1 89 ? -9.380 3.261 -1.326 1.00 98.31 89 VAL A O 1
ATOM 613 N N . MET A 1 90 ? -8.826 3.099 0.851 1.00 98.44 90 MET A N 1
ATOM 614 C CA . MET A 1 90 ? -8.755 1.644 0.930 1.00 98.44 90 MET A CA 1
ATOM 615 C C . MET A 1 90 ? -9.798 1.144 1.925 1.00 98.44 90 MET A C 1
ATOM 617 O O . MET A 1 90 ? -9.836 1.597 3.066 1.00 98.44 90 MET A O 1
ATOM 621 N N . ALA A 1 91 ? -10.631 0.203 1.501 1.00 98.06 91 ALA A N 1
ATOM 622 C CA . ALA A 1 91 ? -11.618 -0.471 2.329 1.00 98.06 91 ALA A CA 1
ATOM 623 C C . ALA A 1 91 ? -11.311 -1.968 2.377 1.00 98.06 91 ALA A C 1
ATOM 625 O O . ALA A 1 91 ? -11.142 -2.615 1.343 1.00 98.06 91 ALA A O 1
ATOM 626 N N . PHE A 1 92 ? -11.248 -2.511 3.584 1.00 98.19 92 PHE A N 1
ATOM 627 C CA . PHE A 1 92 ? -10.829 -3.877 3.855 1.00 98.19 92 PHE A CA 1
ATOM 628 C C . PHE A 1 92 ? -12.017 -4.736 4.296 1.00 98.19 92 PHE A C 1
ATOM 630 O O . PHE A 1 92 ? -12.940 -4.259 4.960 1.00 98.19 92 PHE A O 1
ATOM 637 N N . ALA A 1 93 ? -12.003 -6.018 3.935 1.00 97.31 93 ALA A N 1
ATOM 638 C CA . ALA A 1 93 ? -13.106 -6.942 4.201 1.00 97.31 93 ALA A CA 1
ATOM 639 C C . ALA A 1 93 ? -13.327 -7.220 5.697 1.00 97.31 93 ALA A C 1
ATOM 641 O O . ALA A 1 93 ? -14.434 -7.577 6.091 1.00 97.31 93 ALA A O 1
ATOM 642 N N . ASN A 1 94 ? -12.312 -7.016 6.539 1.00 95.38 94 ASN A N 1
ATOM 643 C CA . ASN A 1 94 ? -12.446 -7.034 7.998 1.00 95.38 94 ASN A CA 1
ATOM 644 C C . ASN A 1 94 ? -13.302 -5.867 8.545 1.00 95.38 94 ASN A C 1
ATOM 646 O O . ASN A 1 94 ? -13.617 -5.845 9.733 1.00 95.38 94 ASN A O 1
ATOM 650 N N . GLY A 1 95 ? -13.679 -4.895 7.708 1.00 94.81 95 GLY A N 1
ATOM 651 C CA . GLY A 1 95 ? -14.403 -3.693 8.103 1.00 94.81 95 GLY A CA 1
ATOM 652 C C . GLY A 1 95 ? -13.495 -2.560 8.573 1.00 94.81 95 GLY A C 1
ATOM 653 O O . GLY A 1 95 ? -13.909 -1.780 9.410 1.00 94.81 95 GLY A O 1
ATOM 654 N N . GLN A 1 96 ? -12.264 -2.451 8.085 1.00 95.56 96 GLN A N 1
ATOM 655 C CA . GLN A 1 96 ? -11.405 -1.282 8.286 1.00 95.56 96 GLN A CA 1
ATOM 656 C C . GLN A 1 96 ? -11.412 -0.393 7.034 1.00 95.56 96 GLN A C 1
ATOM 658 O O . GLN A 1 96 ? -11.495 -0.895 5.912 1.00 95.56 96 GLN A O 1
ATOM 663 N N . THR A 1 97 ? -11.266 0.924 7.197 1.00 97.50 97 THR A N 1
ATOM 664 C CA . THR A 1 97 ? -11.021 1.842 6.074 1.00 97.50 97 THR A CA 1
ATOM 665 C C . THR A 1 97 ? -9.864 2.793 6.349 1.00 97.50 97 THR A C 1
ATOM 667 O O . THR A 1 97 ? -9.749 3.322 7.454 1.00 97.50 97 THR A O 1
ATOM 670 N N . LEU A 1 98 ? -9.068 3.078 5.322 1.00 98.00 98 LEU A N 1
ATOM 671 C CA . LEU A 1 98 ? -8.034 4.107 5.317 1.00 98.00 98 LEU A CA 1
ATOM 672 C C . LEU A 1 98 ? -8.366 5.159 4.267 1.00 98.00 98 LEU A C 1
ATOM 674 O O . LEU A 1 98 ? -8.634 4.817 3.117 1.00 98.00 98 LEU A O 1
ATOM 678 N N . ARG A 1 99 ? -8.288 6.429 4.648 1.00 98.31 99 ARG A N 1
ATOM 679 C CA . ARG A 1 99 ? -8.212 7.568 3.735 1.00 98.31 99 ARG A CA 1
ATOM 680 C C . ARG A 1 99 ? -6.826 8.178 3.857 1.00 98.31 99 ARG A C 1
ATOM 682 O O . ARG A 1 99 ? -6.306 8.343 4.964 1.00 98.31 99 ARG A O 1
ATOM 689 N N . MET A 1 100 ? -6.220 8.509 2.727 1.00 98.44 100 MET A N 1
ATOM 690 C CA . MET A 1 100 ? -4.828 8.926 2.714 1.00 98.44 100 MET A CA 1
ATOM 691 C C . MET A 1 100 ? -4.484 9.814 1.520 1.00 98.44 100 MET A C 1
ATOM 693 O O . MET A 1 100 ? -5.041 9.679 0.434 1.00 98.44 100 MET A O 1
ATOM 697 N N . GLU A 1 101 ? -3.543 10.726 1.741 1.00 98.00 101 GLU A N 1
ATOM 698 C CA . GLU A 1 101 ? -3.111 11.757 0.793 1.00 98.00 101 GLU A CA 1
ATOM 699 C C . GLU A 1 101 ? -1.709 11.432 0.280 1.00 98.00 101 GLU A C 1
ATOM 701 O O . GLU A 1 101 ? -0.818 11.143 1.086 1.00 98.00 101 GLU A O 1
ATOM 706 N N . ARG A 1 102 ? -1.485 11.477 -1.039 1.00 97.25 102 ARG A N 1
ATOM 707 C CA . ARG A 1 102 ? -0.156 11.196 -1.597 1.00 97.25 102 ARG A CA 1
ATOM 708 C C . ARG A 1 102 ? 0.817 12.311 -1.225 1.00 97.25 102 ARG A C 1
ATOM 710 O O . ARG A 1 102 ? 0.492 13.489 -1.343 1.00 97.25 102 ARG A O 1
ATOM 717 N N . ILE A 1 103 ? 2.023 11.932 -0.813 1.00 97.12 103 ILE A N 1
ATOM 718 C CA . ILE A 1 103 ? 3.084 12.872 -0.431 1.00 97.12 103 ILE A CA 1
ATOM 719 C C . ILE A 1 103 ? 4.379 12.684 -1.223 1.00 97.12 103 ILE A C 1
ATOM 721 O O . ILE A 1 103 ? 5.156 13.630 -1.310 1.00 97.12 103 ILE A O 1
ATOM 725 N N . ALA A 1 104 ? 4.615 11.504 -1.802 1.00 96.38 104 ALA A N 1
ATOM 726 C CA . ALA A 1 104 ? 5.789 11.247 -2.630 1.00 96.38 104 ALA A CA 1
ATOM 727 C C . ALA A 1 104 ? 5.569 10.072 -3.596 1.00 96.38 104 ALA A C 1
ATOM 729 O O . ALA A 1 104 ? 4.635 9.279 -3.440 1.00 96.38 104 ALA A O 1
ATOM 730 N N . GLU A 1 105 ? 6.465 9.972 -4.573 1.00 96.25 105 GLU A N 1
ATOM 731 C CA . GLU A 1 105 ? 6.602 8.854 -5.502 1.00 96.25 105 GLU A CA 1
ATOM 732 C C . GLU A 1 105 ? 8.088 8.494 -5.614 1.00 96.25 105 GLU A C 1
ATOM 734 O O . GLU A 1 105 ? 8.953 9.373 -5.619 1.00 96.25 105 GLU A O 1
ATOM 739 N N . HIS A 1 106 ? 8.361 7.198 -5.645 1.00 95.94 106 HIS A N 1
ATOM 740 C CA . HIS A 1 106 ? 9.675 6.571 -5.584 1.00 95.94 106 HIS A CA 1
ATOM 741 C C . HIS A 1 106 ? 9.704 5.352 -6.510 1.00 95.94 106 HIS A C 1
ATOM 743 O O . HIS A 1 106 ? 8.687 4.975 -7.097 1.00 95.94 106 HIS A O 1
ATOM 749 N N . VAL A 1 107 ? 10.856 4.694 -6.602 1.00 96.06 107 VAL A N 1
ATOM 750 C CA . VAL A 1 107 ? 10.979 3.357 -7.199 1.00 96.06 107 VAL A CA 1
ATOM 751 C C . VAL A 1 107 ? 11.288 2.311 -6.132 1.00 96.06 107 VAL A C 1
ATOM 753 O O . VAL A 1 107 ? 11.784 2.628 -5.051 1.00 96.06 107 VAL A O 1
ATOM 756 N N . GLY A 1 108 ? 11.021 1.038 -6.425 1.00 96.56 108 GLY A N 1
ATOM 757 C CA . GLY A 1 108 ? 11.282 -0.077 -5.513 1.00 96.56 108 GLY A CA 1
ATOM 758 C C . GLY A 1 108 ? 12.728 -0.132 -5.000 1.00 96.56 108 GLY A C 1
ATOM 759 O O . GLY A 1 108 ? 12.963 -0.530 -3.860 1.00 96.56 108 GLY A O 1
ATOM 760 N N . ALA A 1 109 ? 13.701 0.287 -5.808 1.00 96.44 109 ALA A N 1
ATOM 761 C CA . ALA A 1 109 ? 15.115 0.325 -5.451 1.00 96.44 109 ALA A CA 1
ATOM 762 C C . ALA A 1 109 ? 15.466 1.415 -4.422 1.00 96.44 109 ALA A C 1
ATOM 764 O O . ALA A 1 109 ? 16.510 1.312 -3.771 1.00 96.44 109 ALA A O 1
ATOM 765 N N . ASP A 1 110 ? 14.610 2.424 -4.236 1.00 96.62 110 ASP A N 1
ATOM 766 C CA . ASP A 1 110 ? 14.841 3.479 -3.255 1.00 96.62 110 ASP A CA 1
ATOM 767 C C . ASP A 1 110 ? 14.767 2.925 -1.829 1.00 96.62 110 ASP A C 1
ATOM 769 O O . ASP A 1 110 ? 14.019 1.991 -1.514 1.00 96.62 110 ASP A O 1
ATOM 773 N N . ARG A 1 111 ? 15.563 3.516 -0.935 1.00 95.62 111 ARG A N 1
ATOM 774 C CA . ARG A 1 111 ? 15.571 3.152 0.485 1.00 95.62 111 ARG A CA 1
ATOM 775 C C . ARG A 1 111 ? 14.348 3.702 1.202 1.00 95.62 111 ARG A C 1
ATOM 777 O O . ARG A 1 111 ? 13.916 4.821 0.943 1.00 95.62 111 ARG A O 1
ATOM 784 N N . THR A 1 112 ? 13.846 2.949 2.177 1.00 94.62 112 THR A N 1
ATOM 785 C CA . THR A 1 112 ? 12.781 3.419 3.069 1.00 94.62 112 THR A CA 1
ATOM 786 C C . THR A 1 112 ? 13.307 4.358 4.157 1.00 94.62 112 THR A C 1
ATOM 788 O O . THR A 1 112 ? 12.504 5.053 4.769 1.00 94.62 112 THR A O 1
ATOM 791 N N . GLY A 1 113 ? 14.618 4.371 4.426 1.00 91.44 113 GLY A N 1
ATOM 792 C CA . GLY A 1 113 ? 15.248 5.169 5.481 1.00 91.44 113 GLY A CA 1
ATOM 793 C C . GLY A 1 113 ? 16.760 5.343 5.312 1.00 91.44 113 GLY A C 1
ATOM 794 O O . GLY A 1 113 ? 17.349 4.834 4.354 1.00 91.44 113 GLY A O 1
ATOM 795 N N . SER A 1 114 ? 17.393 6.055 6.248 1.00 78.69 114 SER A N 1
ATOM 796 C CA . SER A 1 114 ? 18.822 6.398 6.211 1.00 78.69 114 SER A CA 1
ATOM 797 C C . SER A 1 114 ? 19.760 5.187 6.348 1.00 78.69 114 SER A C 1
ATOM 799 O O . SER A 1 114 ? 20.863 5.214 5.795 1.00 78.69 114 SER A O 1
ATOM 801 N N . GLY A 1 115 ? 19.316 4.101 6.992 1.00 70.75 115 GLY A N 1
ATOM 802 C CA . GLY A 1 115 ? 20.025 2.813 7.065 1.00 70.75 115 GLY A CA 1
ATOM 803 C C . GLY A 1 115 ? 19.176 1.594 6.679 1.00 70.75 115 GLY A C 1
ATOM 804 O O . GLY A 1 115 ? 19.679 0.472 6.689 1.00 70.75 115 GLY A O 1
ATOM 805 N N . GLY A 1 116 ? 17.900 1.810 6.354 1.00 73.06 116 GLY A N 1
ATOM 806 C CA . GLY A 1 116 ? 16.901 0.761 6.176 1.00 73.06 116 GLY A CA 1
ATOM 807 C C . GLY A 1 116 ? 16.932 -0.017 4.855 1.00 73.06 116 GLY A C 1
ATOM 808 O O . GLY A 1 116 ? 17.738 0.215 3.950 1.00 73.06 116 GLY A O 1
ATOM 809 N N . ALA A 1 117 ? 15.988 -0.958 4.762 1.00 91.75 117 ALA A N 1
ATOM 810 C CA . ALA A 1 117 ? 15.700 -1.747 3.568 1.00 91.75 117 ALA A CA 1
ATOM 811 C C . ALA A 1 117 ? 15.217 -0.869 2.394 1.00 91.75 117 ALA A C 1
ATOM 813 O O . ALA A 1 117 ? 14.859 0.297 2.564 1.00 91.75 117 ALA A O 1
ATOM 814 N N . THR A 1 118 ? 15.188 -1.430 1.185 1.00 96.62 118 THR A N 1
ATOM 815 C CA . THR A 1 118 ? 14.530 -0.779 0.042 1.00 96.62 118 THR A CA 1
ATOM 816 C C . THR A 1 118 ? 13.017 -0.977 0.093 1.00 96.62 118 THR A C 1
ATOM 818 O O . THR A 1 118 ? 12.512 -1.865 0.796 1.00 96.62 118 THR A O 1
ATOM 821 N N . PHE A 1 119 ? 12.268 -0.176 -0.667 1.00 97.50 119 PHE A N 1
ATOM 822 C CA . PHE A 1 119 ? 10.830 -0.397 -0.817 1.00 97.50 119 PHE A CA 1
ATOM 823 C C . PHE A 1 119 ? 10.539 -1.779 -1.403 1.00 97.50 119 PHE A C 1
ATOM 825 O O . PHE A 1 119 ? 9.668 -2.474 -0.893 1.00 97.50 119 PHE A O 1
ATOM 832 N N . ALA A 1 120 ? 11.309 -2.226 -2.395 1.00 97.00 120 ALA A N 1
ATOM 833 C CA . ALA A 1 120 ? 11.185 -3.550 -2.995 1.00 97.00 120 ALA A CA 1
ATOM 834 C C . ALA A 1 120 ? 11.362 -4.666 -1.959 1.00 97.00 120 ALA A C 1
ATOM 836 O O . ALA A 1 120 ? 10.543 -5.580 -1.898 1.00 97.00 120 ALA A O 1
ATOM 837 N N . ALA A 1 121 ? 12.368 -4.557 -1.087 1.00 96.44 121 ALA A N 1
ATOM 838 C CA . ALA A 1 121 ? 12.584 -5.524 -0.014 1.00 96.44 121 ALA A CA 1
ATOM 839 C C . ALA A 1 121 ? 11.444 -5.521 1.020 1.00 96.44 121 ALA A C 1
ATOM 841 O O . ALA A 1 121 ? 11.063 -6.577 1.516 1.00 96.44 121 ALA A O 1
ATOM 842 N N . THR A 1 122 ? 10.880 -4.350 1.325 1.00 96.25 122 THR A N 1
ATOM 843 C CA . THR A 1 122 ? 9.792 -4.215 2.308 1.00 96.25 122 THR A CA 1
ATOM 844 C C . THR A 1 122 ? 8.449 -4.699 1.763 1.00 96.25 122 THR A C 1
ATOM 846 O O . THR A 1 122 ? 7.676 -5.337 2.472 1.00 96.25 122 THR A O 1
ATOM 849 N N . LEU A 1 123 ? 8.161 -4.381 0.502 1.00 96.81 123 LEU A N 1
ATOM 850 C CA . LEU A 1 123 ? 6.884 -4.652 -0.156 1.00 96.81 123 LEU A CA 1
ATOM 851 C C . LEU A 1 123 ? 6.847 -6.020 -0.847 1.00 96.81 123 LEU A C 1
ATOM 853 O O . LEU A 1 123 ? 5.774 -6.466 -1.244 1.00 96.81 123 LEU A O 1
ATOM 857 N N . GLY A 1 124 ? 8.002 -6.666 -1.040 1.00 94.44 124 GLY A N 1
ATOM 858 C CA . GLY A 1 124 ? 8.126 -7.792 -1.967 1.00 94.44 124 GLY A CA 1
ATOM 859 C C . GLY A 1 124 ? 7.880 -7.373 -3.422 1.00 94.44 124 GLY A C 1
ATOM 860 O O . GLY A 1 124 ? 7.377 -8.168 -4.212 1.00 94.44 124 GLY A O 1
ATOM 861 N N . ALA A 1 125 ? 8.182 -6.114 -3.755 1.00 94.00 125 ALA A N 1
ATOM 862 C CA . ALA A 1 125 ? 7.965 -5.539 -5.078 1.00 94.00 125 ALA A CA 1
ATOM 863 C C . ALA A 1 125 ? 9.187 -5.707 -5.994 1.00 94.00 125 ALA A C 1
ATOM 865 O O . ALA A 1 125 ? 10.277 -6.072 -5.545 1.00 94.00 125 ALA A O 1
ATOM 866 N N . ASP A 1 126 ? 9.016 -5.421 -7.284 1.00 95.25 126 ASP A N 1
ATOM 867 C CA . ASP A 1 126 ? 10.155 -5.308 -8.191 1.00 95.25 126 ASP A CA 1
ATOM 868 C C . ASP A 1 126 ? 10.968 -4.025 -7.899 1.00 95.25 126 ASP A C 1
ATOM 870 O O . ASP A 1 126 ? 10.367 -2.977 -7.646 1.00 95.25 126 ASP A O 1
ATOM 874 N N . PRO A 1 127 ? 12.316 -4.055 -7.932 1.00 95.88 127 PRO A N 1
ATOM 875 C CA . PRO A 1 127 ? 13.142 -2.858 -7.755 1.00 95.88 127 PRO A CA 1
ATOM 876 C C . PRO A 1 127 ? 12.830 -1.710 -8.726 1.00 95.88 127 PRO A C 1
ATOM 878 O O . PRO A 1 127 ? 13.030 -0.551 -8.366 1.00 95.88 127 PRO A O 1
ATOM 881 N N . ASN A 1 128 ? 12.317 -2.002 -9.921 1.00 95.44 128 ASN A N 1
ATOM 882 C CA . ASN A 1 128 ? 11.968 -0.995 -10.924 1.00 95.44 128 ASN A CA 1
ATOM 883 C C . ASN A 1 128 ? 10.483 -0.593 -10.888 1.00 95.44 128 ASN A C 1
ATOM 885 O O . ASN A 1 128 ? 10.080 0.287 -11.646 1.00 95.44 128 ASN A O 1
ATOM 889 N N . ALA A 1 129 ? 9.660 -1.217 -10.037 1.00 96.25 129 ALA A N 1
ATOM 890 C CA . ALA A 1 129 ? 8.258 -0.837 -9.890 1.00 96.25 129 ALA A CA 1
ATOM 891 C C . ALA A 1 129 ? 8.131 0.528 -9.200 1.00 96.25 129 ALA A C 1
ATOM 893 O O . ALA A 1 129 ? 8.885 0.844 -8.275 1.00 96.25 129 ALA A O 1
ATOM 894 N N . GLY A 1 130 ? 7.152 1.329 -9.620 1.00 96.75 130 GLY A N 1
ATOM 895 C CA . GLY A 1 130 ? 6.843 2.590 -8.949 1.00 96.75 130 GLY A CA 1
ATOM 896 C C . GLY A 1 130 ? 6.205 2.353 -7.579 1.00 96.75 130 GLY A C 1
ATOM 897 O O . GLY A 1 130 ? 5.416 1.423 -7.378 1.00 96.75 130 GLY A O 1
ATOM 898 N N . VAL A 1 131 ? 6.567 3.201 -6.623 1.00 97.94 131 VAL A N 1
ATOM 899 C CA . VAL A 1 131 ? 6.115 3.155 -5.235 1.00 97.94 131 VAL A CA 1
ATOM 900 C C . VAL A 1 131 ? 5.560 4.516 -4.857 1.00 97.94 131 VAL A C 1
ATOM 902 O O . VAL A 1 131 ? 6.251 5.529 -4.908 1.00 97.94 131 VAL A O 1
ATOM 905 N N . PHE A 1 132 ? 4.311 4.542 -4.423 1.00 97.94 132 PHE A N 1
ATOM 906 C CA . PHE A 1 132 ? 3.638 5.751 -3.981 1.00 97.94 132 PHE A CA 1
ATOM 907 C C . PHE A 1 132 ? 3.625 5.790 -2.457 1.00 97.94 132 PHE A C 1
ATOM 909 O O . PHE A 1 132 ? 3.266 4.810 -1.802 1.00 97.94 132 PHE A O 1
ATOM 916 N N . VAL A 1 133 ? 3.993 6.927 -1.875 1.00 98.00 133 VAL A N 1
ATOM 917 C CA . VAL A 1 133 ? 3.954 7.130 -0.425 1.00 98.00 133 VAL A CA 1
ATOM 918 C C . VAL A 1 133 ? 2.825 8.085 -0.089 1.00 98.00 133 VAL A C 1
ATOM 920 O O . VAL A 1 133 ? 2.715 9.178 -0.650 1.00 98.00 133 VAL A O 1
ATOM 923 N N . TYR A 1 134 ? 1.999 7.674 0.861 1.00 98.44 134 TYR A N 1
ATOM 924 C CA . TYR A 1 134 ? 0.854 8.422 1.342 1.00 98.44 134 TYR A CA 1
ATOM 925 C C . TYR A 1 134 ? 0.956 8.678 2.841 1.00 98.44 134 TYR A C 1
ATOM 927 O O . TYR A 1 134 ? 1.470 7.857 3.603 1.00 98.44 134 TYR A O 1
ATOM 935 N N . ARG A 1 135 ? 0.396 9.807 3.270 1.00 98.44 135 ARG A N 1
ATOM 936 C CA . ARG A 1 135 ? 0.099 10.108 4.670 1.00 98.44 135 ARG A CA 1
ATOM 937 C C . ARG A 1 135 ? -1.342 9.716 4.968 1.00 98.44 135 ARG A C 1
ATOM 939 O O . ARG A 1 135 ? -2.255 10.142 4.260 1.00 98.44 135 ARG A O 1
ATOM 946 N N . VAL A 1 136 ? -1.545 8.950 6.031 1.00 98.38 136 VAL A N 1
ATOM 947 C CA . VAL A 1 136 ? -2.877 8.565 6.508 1.00 98.38 136 VAL A CA 1
ATOM 948 C C . VAL A 1 136 ? -3.554 9.791 7.111 1.00 98.38 136 VAL A C 1
ATOM 950 O O . VAL A 1 136 ? -3.007 10.432 8.009 1.00 98.38 136 VAL A O 1
ATOM 953 N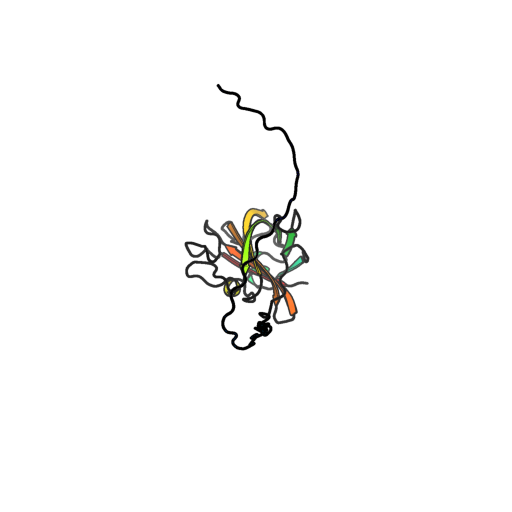 N . SER A 1 137 ? -4.723 10.145 6.581 1.00 97.50 137 SER A N 1
ATOM 954 C CA . SER A 1 137 ? -5.545 11.250 7.079 1.00 97.50 137 SER A CA 1
ATOM 955 C C . SER A 1 137 ? -6.688 10.763 7.965 1.00 97.50 137 SER A C 1
ATOM 957 O O . SER A 1 137 ? -7.064 11.472 8.894 1.00 97.50 137 SER A O 1
ATOM 959 N N . ASP A 1 138 ? -7.206 9.558 7.718 1.00 97.44 138 ASP A N 1
ATOM 960 C CA . ASP A 1 138 ? -8.245 8.929 8.533 1.00 97.44 138 ASP A CA 1
ATOM 961 C C . ASP A 1 138 ? -8.090 7.400 8.508 1.00 97.44 138 ASP A C 1
ATOM 963 O O . ASP A 1 138 ? -7.970 6.799 7.439 1.00 97.44 138 ASP A O 1
ATOM 967 N N . GLU A 1 139 ? -8.106 6.769 9.681 1.00 96.75 139 GLU A N 1
ATOM 968 C CA . GLU A 1 139 ? -8.143 5.313 9.849 1.00 96.75 139 GLU A CA 1
ATOM 969 C C . GLU A 1 139 ? -9.360 4.965 10.703 1.00 96.75 139 GLU A C 1
ATOM 971 O O . GLU A 1 139 ? -9.402 5.249 11.900 1.00 96.75 139 GLU A O 1
ATOM 976 N N . ARG A 1 140 ? -10.364 4.340 10.084 1.00 96.62 140 ARG A N 1
ATOM 977 C CA . ARG A 1 140 ? -11.571 3.889 10.783 1.00 96.62 140 ARG A CA 1
ATOM 978 C C . ARG A 1 140 ? -11.519 2.390 10.971 1.00 96.62 140 ARG A C 1
ATOM 980 O O . ARG A 1 140 ? -11.382 1.635 10.009 1.00 96.62 140 ARG A O 1
ATOM 987 N N . ILE A 1 141 ? -11.672 1.975 12.220 1.00 95.50 141 ILE A N 1
ATOM 988 C CA . ILE A 1 141 ? -11.636 0.579 12.642 1.00 95.50 141 ILE A CA 1
ATOM 989 C C . ILE A 1 141 ? -13.006 0.260 13.232 1.00 95.50 141 ILE A C 1
ATOM 991 O O . ILE A 1 141 ? -13.393 0.821 14.257 1.00 95.50 141 ILE A O 1
ATOM 995 N N . TYR A 1 142 ? -13.758 -0.611 12.567 1.00 94.06 142 TYR A N 1
ATOM 996 C CA . TYR A 1 142 ? -15.064 -1.051 13.048 1.00 94.06 142 TYR A CA 1
ATOM 997 C C . TYR A 1 142 ? -14.914 -2.304 13.931 1.00 94.06 142 TYR A C 1
ATOM 999 O O . TYR A 1 142 ? -13.905 -3.002 13.826 1.00 94.06 142 TYR A O 1
ATOM 1007 N N . PRO A 1 143 ? -15.908 -2.650 14.776 1.00 94.19 143 PRO A N 1
ATOM 1008 C CA . PRO A 1 143 ? -15.811 -3.790 15.698 1.00 94.19 143 PRO A CA 1
ATOM 1009 C C . PRO A 1 143 ? -15.524 -5.154 15.046 1.00 94.19 143 PRO A C 1
ATOM 1011 O O . PRO A 1 143 ? -15.082 -6.077 15.722 1.00 94.19 143 PRO A O 1
ATOM 1014 N N . THR A 1 144 ? -15.772 -5.295 13.742 1.00 94.12 144 THR A N 1
ATOM 1015 C CA . THR A 1 144 ? -15.457 -6.501 12.962 1.00 94.12 144 THR A CA 1
ATOM 1016 C C . THR A 1 144 ? -13.956 -6.682 12.714 1.00 94.12 144 THR A C 1
ATOM 1018 O O . THR A 1 144 ? -13.504 -7.807 12.503 1.00 94.12 144 THR A O 1
ATOM 1021 N N . ALA A 1 145 ? -13.165 -5.609 12.791 1.00 93.44 145 ALA A N 1
ATOM 1022 C CA . ALA A 1 145 ? -11.715 -5.631 12.643 1.00 93.44 145 ALA A CA 1
ATOM 1023 C C . ALA A 1 145 ? -11.053 -5.991 13.985 1.00 93.44 145 ALA A C 1
ATOM 1025 O O . ALA A 1 145 ? -10.426 -5.168 14.648 1.00 93.44 145 ALA A O 1
ATOM 1026 N N . VAL A 1 146 ? -11.208 -7.249 14.405 1.00 90.88 146 VAL A N 1
ATOM 1027 C CA . VAL A 1 146 ? -10.799 -7.735 15.740 1.00 90.88 146 VAL A CA 1
ATOM 1028 C C . VAL A 1 146 ? -9.296 -7.624 16.027 1.00 90.88 146 VAL A C 1
ATOM 1030 O O . VAL A 1 146 ? -8.896 -7.607 17.187 1.00 90.88 146 VAL A O 1
ATOM 1033 N N . GLN A 1 147 ? -8.465 -7.541 14.985 1.00 91.19 147 GLN A N 1
ATOM 1034 C CA . GLN A 1 147 ? -7.012 -7.360 15.099 1.00 91.19 147 GLN A CA 1
ATOM 1035 C C . GLN A 1 147 ? -6.594 -5.880 15.192 1.00 91.19 147 GLN A C 1
ATOM 1037 O O . GLN A 1 147 ? -5.414 -5.587 15.384 1.00 91.19 147 GLN A O 1
ATOM 1042 N N . GLY A 1 148 ? -7.544 -4.948 15.074 1.00 91.94 148 GLY A N 1
ATOM 1043 C CA . GLY A 1 148 ? -7.296 -3.511 15.019 1.00 91.94 148 GLY A CA 1
ATOM 1044 C C . GLY A 1 148 ? -7.045 -3.002 13.597 1.00 91.94 148 GLY A C 1
ATOM 1045 O O . GLY A 1 148 ? -7.653 -3.480 12.640 1.00 91.94 148 GLY A O 1
ATOM 1046 N N . GLY A 1 149 ? -6.185 -1.988 13.481 1.00 93.25 149 GLY A N 1
ATOM 1047 C CA . GLY A 1 149 ? -5.854 -1.321 12.221 1.00 93.25 149 GLY A CA 1
ATOM 1048 C C . GLY A 1 149 ? -4.761 -2.025 11.410 1.00 93.25 149 GLY A C 1
ATOM 1049 O O . GLY A 1 149 ? -4.330 -3.133 11.731 1.00 93.25 149 GLY A O 1
ATOM 1050 N N . VAL A 1 150 ? -4.211 -1.348 10.395 1.00 96.00 150 VAL A N 1
ATOM 1051 C CA . VAL A 1 150 ? -3.095 -1.905 9.592 1.00 96.00 150 VAL A CA 1
ATOM 1052 C C . VAL A 1 150 ? -1.771 -1.870 10.366 1.00 96.00 150 VAL A C 1
ATOM 1054 O O . VAL A 1 150 ? -0.821 -2.567 10.014 1.00 96.00 150 VAL A O 1
ATOM 1057 N N . CYS A 1 151 ? -1.722 -1.094 11.449 1.00 96.12 151 CYS A N 1
ATOM 1058 C CA . CYS A 1 151 ? -0.703 -1.158 12.496 1.00 96.12 151 CYS A CA 1
ATOM 1059 C C . CYS A 1 151 ? -1.234 -1.851 13.775 1.00 96.12 151 CYS A C 1
ATOM 1061 O O . CYS A 1 151 ? -0.656 -1.715 14.855 1.00 96.12 151 CYS A O 1
ATOM 1063 N N . GLN A 1 152 ? -2.315 -2.631 13.650 1.00 91.94 152 GLN A N 1
ATOM 1064 C CA . GLN A 1 152 ? -2.990 -3.383 14.710 1.00 91.94 152 GLN A CA 1
ATOM 1065 C C . GLN A 1 152 ? -3.425 -2.492 15.880 1.00 91.94 152 GLN A C 1
ATOM 1067 O O . GLN A 1 152 ? -4.459 -1.830 15.811 1.00 91.94 152 GLN A O 1
ATOM 1072 N N . ARG A 1 153 ? -2.638 -2.463 16.962 1.00 87.50 153 ARG A N 1
ATOM 1073 C CA . ARG A 1 153 ? -2.941 -1.703 18.186 1.00 87.50 153 ARG A CA 1
ATOM 1074 C C . ARG A 1 153 ? -2.565 -0.228 18.097 1.00 87.50 153 ARG A C 1
ATOM 1076 O O . ARG A 1 153 ? -2.967 0.546 18.959 1.00 87.50 153 ARG A O 1
ATOM 1083 N N . GLU A 1 154 ? -1.777 0.148 17.099 1.00 91.88 154 GLU A N 1
ATOM 1084 C CA . GLU A 1 154 ? -1.338 1.522 16.881 1.00 91.88 154 GLU A CA 1
ATOM 1085 C C . GLU A 1 154 ? -1.927 2.056 15.577 1.00 91.88 154 GLU A C 1
ATOM 1087 O O . GLU A 1 154 ? -2.244 1.286 14.672 1.00 91.88 154 GLU A O 1
ATOM 1092 N N . ALA A 1 155 ? -2.084 3.377 15.490 1.00 91.12 155 ALA A N 1
ATOM 1093 C CA . ALA A 1 155 ? -2.576 4.025 14.281 1.00 91.12 155 ALA A CA 1
ATOM 1094 C C . ALA A 1 155 ? -1.460 4.129 13.236 1.00 91.12 155 ALA A C 1
ATOM 1096 O O . ALA A 1 155 ? -0.325 4.509 13.553 1.00 91.12 155 ALA A O 1
ATOM 1097 N N . ALA A 1 156 ? -1.791 3.840 11.982 1.00 97.06 156 ALA A N 1
ATOM 1098 C CA . ALA A 1 156 ? -0.884 4.088 10.875 1.00 97.06 156 ALA A CA 1
ATOM 1099 C C . ALA A 1 156 ? -0.794 5.586 10.573 1.00 97.06 156 ALA A C 1
ATOM 1101 O O . ALA A 1 156 ? -1.782 6.317 10.605 1.00 97.06 156 ALA A O 1
ATOM 1102 N N . LYS A 1 157 ? 0.414 6.047 10.257 1.00 97.94 157 LYS A N 1
ATOM 1103 C CA . LYS A 1 157 ? 0.694 7.441 9.883 1.00 97.94 157 LYS A CA 1
ATOM 1104 C C . LYS A 1 157 ? 1.064 7.565 8.415 1.00 97.94 157 LYS A C 1
ATOM 1106 O O . LYS A 1 157 ? 0.689 8.543 7.770 1.00 97.94 157 LYS A O 1
ATOM 1111 N N . TYR A 1 158 ? 1.741 6.554 7.878 1.00 98.38 158 TYR A N 1
ATOM 1112 C CA . TYR A 1 158 ? 2.148 6.512 6.481 1.00 98.38 158 TYR A CA 1
ATOM 1113 C C . TYR A 1 158 ? 1.910 5.135 5.879 1.00 98.38 158 TYR A C 1
ATOM 1115 O O . TYR A 1 158 ? 1.972 4.116 6.567 1.00 98.38 158 TYR A O 1
ATOM 1123 N N . VAL A 1 159 ? 1.675 5.117 4.574 1.00 98.50 159 VAL A N 1
ATOM 1124 C CA . VAL A 1 159 ? 1.573 3.899 3.776 1.00 98.50 159 VAL A CA 1
ATOM 1125 C C . VAL A 1 159 ? 2.446 4.069 2.541 1.00 98.50 159 VAL A C 1
ATOM 1127 O O . VAL A 1 159 ? 2.294 5.049 1.816 1.00 98.50 159 VAL A O 1
ATOM 1130 N N . ALA A 1 160 ? 3.347 3.123 2.296 1.00 98.25 160 ALA A N 1
ATOM 1131 C CA . ALA A 1 160 ? 4.021 2.989 1.008 1.00 98.25 160 ALA A CA 1
ATOM 1132 C C . ALA A 1 160 ? 3.356 1.856 0.235 1.00 98.25 160 ALA A C 1
ATOM 1134 O O . ALA A 1 160 ? 3.088 0.805 0.815 1.00 98.25 160 ALA A O 1
ATOM 1135 N N . LEU A 1 161 ? 3.067 2.056 -1.043 1.00 98.00 161 LEU A N 1
ATOM 1136 C CA . LEU A 1 161 ? 2.295 1.104 -1.828 1.00 98.00 161 LEU A CA 1
ATOM 1137 C C . LEU A 1 161 ? 2.764 1.028 -3.272 1.00 98.00 161 LEU A C 1
ATOM 1139 O O . LEU A 1 161 ? 3.271 2.001 -3.825 1.00 98.00 161 LEU A O 1
ATOM 1143 N N . SER A 1 162 ? 2.580 -0.135 -3.879 1.00 98.00 162 SER A N 1
ATOM 1144 C CA . SER A 1 162 ? 2.901 -0.379 -5.277 1.00 98.00 162 SER A CA 1
ATOM 1145 C C . SER A 1 162 ? 1.827 -1.259 -5.903 1.00 98.00 162 SER A C 1
ATOM 1147 O O . SER A 1 162 ? 1.393 -2.249 -5.309 1.00 98.00 162 SER A O 1
ATOM 1149 N N . GLU A 1 163 ? 1.401 -0.886 -7.104 1.00 97.56 163 GLU A N 1
ATOM 1150 C CA . GLU A 1 163 ? 0.561 -1.708 -7.965 1.00 97.56 163 GLU A CA 1
ATOM 1151 C C . GLU A 1 163 ? 1.337 -1.973 -9.248 1.00 97.56 163 GLU A C 1
ATOM 1153 O O . GLU A 1 163 ? 1.603 -1.050 -10.016 1.00 97.56 163 GLU A O 1
ATOM 1158 N N . PHE A 1 164 ? 1.734 -3.218 -9.476 1.00 96.75 164 PHE A N 1
ATOM 1159 C CA . PHE A 1 164 ? 2.654 -3.552 -10.558 1.00 96.75 164 PHE A CA 1
ATOM 1160 C C . PHE A 1 164 ? 2.386 -4.945 -11.122 1.00 96.75 164 PHE A C 1
ATOM 1162 O O . PHE A 1 164 ? 1.680 -5.752 -10.515 1.00 96.75 164 PHE A O 1
ATOM 1169 N N . VAL A 1 165 ? 2.938 -5.221 -12.301 1.00 96.06 165 VAL A N 1
ATOM 1170 C CA . VAL A 1 165 ? 2.933 -6.559 -12.899 1.00 96.06 165 VAL A CA 1
ATOM 1171 C C . VAL A 1 165 ? 4.118 -7.346 -12.352 1.00 96.06 165 VAL A C 1
ATOM 1173 O O . VAL A 1 165 ? 5.270 -6.961 -12.544 1.00 96.06 165 VAL A O 1
ATOM 1176 N N . ASN A 1 166 ? 3.848 -8.443 -11.650 1.00 93.81 166 ASN A N 1
ATOM 1177 C CA . ASN A 1 166 ? 4.889 -9.300 -11.095 1.00 93.81 166 ASN A CA 1
ATOM 1178 C C . ASN A 1 166 ? 5.566 -10.159 -12.186 1.00 93.81 166 ASN A C 1
ATOM 1180 O O . ASN A 1 166 ? 5.181 -10.152 -13.354 1.00 93.81 166 ASN A O 1
ATOM 1184 N N . ARG A 1 167 ? 6.558 -10.968 -11.795 1.00 91.12 167 ARG A N 1
ATOM 1185 C CA . ARG A 1 167 ? 7.313 -11.832 -12.727 1.00 91.12 167 ARG A CA 1
ATOM 1186 C C . ARG A 1 167 ? 6.472 -12.898 -13.439 1.00 91.12 167 ARG A C 1
ATOM 1188 O O . ARG A 1 167 ? 6.918 -13.425 -14.451 1.00 91.12 167 ARG A O 1
ATOM 1195 N N . ASN A 1 168 ? 5.291 -13.223 -12.918 1.00 92.25 168 ASN A N 1
ATOM 1196 C CA . ASN A 1 168 ? 4.368 -14.174 -13.537 1.00 92.25 168 ASN A CA 1
ATOM 1197 C C . ASN A 1 168 ? 3.443 -13.501 -14.565 1.00 92.25 168 ASN A C 1
ATOM 1199 O O . ASN A 1 168 ? 2.683 -14.192 -15.235 1.00 92.25 168 ASN A O 1
ATOM 1203 N N . GLY A 1 169 ? 3.507 -12.173 -14.705 1.00 93.50 169 GLY A N 1
ATOM 1204 C CA . GLY A 1 169 ? 2.601 -11.406 -15.556 1.00 93.50 169 GLY A CA 1
ATOM 1205 C C . GLY A 1 169 ? 1.302 -10.993 -14.860 1.00 93.50 169 GLY A C 1
ATOM 1206 O O . GLY A 1 169 ? 0.435 -10.405 -15.507 1.00 93.50 169 GLY A O 1
ATOM 1207 N N . ASP A 1 170 ? 1.169 -11.245 -13.555 1.00 94.56 170 ASP A N 1
ATOM 1208 C CA . ASP A 1 170 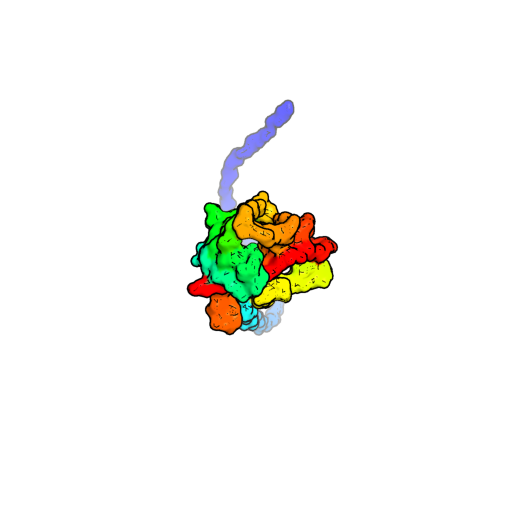? -0.036 -10.916 -12.797 1.00 94.56 170 ASP A CA 1
ATOM 1209 C C . ASP A 1 170 ? 0.062 -9.525 -12.176 1.00 94.56 170 ASP A C 1
ATOM 1211 O O . ASP A 1 170 ? 1.089 -9.143 -11.608 1.00 94.56 170 ASP A O 1
ATOM 1215 N N . TRP A 1 171 ? -1.043 -8.782 -12.210 1.00 96.25 171 TRP A N 1
ATOM 1216 C CA . TRP A 1 171 ? -1.164 -7.554 -11.434 1.00 96.25 171 TRP A CA 1
ATOM 1217 C C . TRP A 1 171 ? -1.255 -7.875 -9.943 1.00 96.25 171 TRP A C 1
ATOM 1219 O O . TRP A 1 171 ? -2.119 -8.639 -9.502 1.00 96.25 171 TRP A O 1
ATOM 1229 N N . VAL A 1 172 ? -0.396 -7.231 -9.162 1.00 97.12 172 VAL A N 1
ATOM 1230 C CA . VAL A 1 172 ? -0.381 -7.307 -7.703 1.00 97.12 172 VAL A CA 1
ATOM 1231 C C . VAL A 1 172 ? -0.508 -5.918 -7.098 1.00 97.12 172 VAL A C 1
ATOM 1233 O O . VAL A 1 172 ? -0.067 -4.927 -7.678 1.00 97.12 172 VAL A O 1
ATOM 1236 N N . PHE A 1 173 ? -1.098 -5.867 -5.911 1.00 98.19 173 PHE A N 1
ATOM 1237 C CA . PHE A 1 173 ? -1.177 -4.682 -5.071 1.00 98.19 173 PHE A CA 1
ATOM 1238 C C . PHE A 1 173 ? -0.494 -5.018 -3.754 1.00 98.19 173 PHE A C 1
ATOM 1240 O O . PHE A 1 173 ? -0.890 -5.953 -3.060 1.00 98.19 173 PHE A O 1
ATOM 1247 N N . VAL A 1 174 ? 0.531 -4.259 -3.393 1.00 98.38 174 VAL A N 1
ATOM 1248 C CA . VAL A 1 174 ? 1.266 -4.438 -2.141 1.00 98.38 174 VAL A CA 1
ATOM 1249 C C . VAL A 1 174 ? 1.347 -3.114 -1.405 1.00 98.38 174 VAL A C 1
ATOM 1251 O O . VAL A 1 174 ? 1.512 -2.061 -2.020 1.00 98.38 174 VAL A O 1
ATOM 1254 N N . PHE A 1 175 ? 1.248 -3.149 -0.080 1.00 98.56 175 PHE A N 1
ATOM 1255 C CA . PHE A 1 175 ? 1.504 -1.966 0.731 1.00 98.56 175 PHE A CA 1
ATOM 1256 C C . PHE A 1 175 ? 2.162 -2.304 2.063 1.00 98.56 175 PHE A C 1
ATOM 1258 O O . PHE A 1 175 ? 1.952 -3.374 2.628 1.00 98.56 175 PHE A O 1
ATOM 1265 N N . ALA A 1 176 ? 2.925 -1.353 2.583 1.00 98.25 176 ALA A N 1
ATOM 1266 C CA . ALA A 1 176 ? 3.527 -1.371 3.902 1.00 98.25 176 ALA A CA 1
ATOM 1267 C C . ALA A 1 176 ? 2.975 -0.206 4.722 1.00 98.25 176 ALA A C 1
ATOM 1269 O O . ALA A 1 176 ? 2.961 0.935 4.258 1.00 98.25 176 ALA A O 1
ATOM 1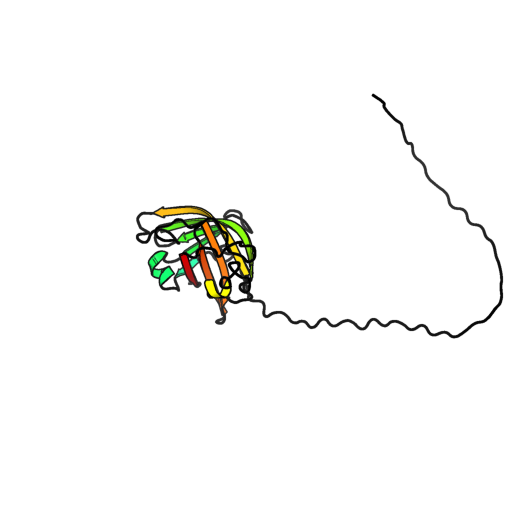270 N N . ALA A 1 177 ? 2.516 -0.500 5.936 1.00 98.19 177 ALA A N 1
ATOM 1271 C CA . ALA A 1 177 ? 2.037 0.496 6.884 1.00 98.19 177 ALA A CA 1
ATOM 1272 C C . ALA A 1 177 ? 3.145 0.859 7.875 1.00 98.19 177 ALA A C 1
ATOM 1274 O O . ALA A 1 177 ? 3.822 -0.019 8.416 1.00 98.19 177 ALA A O 1
ATOM 1275 N N . TYR A 1 178 ? 3.294 2.153 8.136 1.00 97.75 178 TYR A N 1
ATOM 1276 C CA . TYR A 1 178 ? 4.283 2.700 9.053 1.00 97.75 178 TYR A CA 1
ATOM 1277 C C . TYR A 1 178 ? 3.607 3.552 10.123 1.00 97.75 178 TYR A C 1
ATOM 1279 O O . TYR A 1 178 ? 2.650 4.288 9.856 1.00 97.75 178 TYR A O 1
ATOM 1287 N N . ARG A 1 179 ? 4.152 3.481 11.334 1.00 96.19 179 ARG A N 1
ATOM 1288 C CA . ARG A 1 179 ? 3.766 4.305 12.484 1.00 96.19 179 ARG A CA 1
ATOM 1289 C C . ARG A 1 179 ? 4.829 5.355 12.796 1.00 96.19 179 ARG A C 1
ATOM 1291 O O . ARG A 1 179 ? 5.947 5.315 12.282 1.00 96.19 179 ARG A O 1
ATOM 1298 N N . GLY A 1 180 ? 4.484 6.263 13.703 1.00 94.06 180 GLY A N 1
ATOM 1299 C CA . GLY A 1 180 ? 5.351 7.367 14.103 1.00 94.06 180 GLY A CA 1
ATOM 1300 C C . GLY A 1 180 ? 5.397 8.491 13.068 1.00 94.06 180 GLY A C 1
ATOM 1301 O O . GLY A 1 180 ? 4.677 8.483 12.075 1.00 94.06 180 GLY A O 1
ATOM 1302 N N . GLU A 1 181 ? 6.235 9.490 13.328 1.00 93.56 181 GLU A N 1
ATOM 1303 C CA . GLU A 1 181 ? 6.180 10.768 12.604 1.00 93.56 181 GLU A CA 1
ATOM 1304 C C . GLU A 1 181 ? 7.076 10.816 11.354 1.00 93.56 181 GLU A C 1
ATOM 1306 O O . GLU A 1 181 ? 6.914 11.697 10.512 1.00 93.56 181 GLU A O 1
ATOM 1311 N N . GLN A 1 182 ? 7.978 9.847 11.185 1.00 95.19 182 GLN A N 1
ATOM 1312 C CA . GLN A 1 182 ? 8.902 9.791 10.053 1.00 95.19 182 GLN A CA 1
ATOM 1313 C C . GLN A 1 182 ? 8.262 9.099 8.842 1.00 95.19 182 GLN A C 1
ATOM 1315 O O . GLN A 1 182 ? 7.992 7.898 8.880 1.00 95.19 182 GLN A O 1
ATOM 1320 N N . ALA A 1 183 ? 8.072 9.845 7.751 1.00 96.00 183 ALA A N 1
ATOM 1321 C CA . ALA A 1 183 ? 7.653 9.274 6.474 1.00 96.00 183 ALA A CA 1
ATOM 1322 C C . ALA A 1 183 ? 8.757 8.365 5.897 1.00 96.00 183 ALA A C 1
ATOM 1324 O O . ALA A 1 183 ? 9.935 8.729 6.002 1.00 96.00 183 ALA A O 1
ATOM 1325 N N . PRO A 1 184 ? 8.405 7.223 5.276 1.00 96.81 184 PRO A N 1
ATOM 1326 C CA . PRO A 1 184 ? 9.373 6.375 4.597 1.00 96.81 184 PRO A CA 1
ATOM 1327 C C . PRO A 1 184 ? 9.864 7.031 3.299 1.00 96.81 184 PRO A C 1
ATOM 1329 O O . PRO A 1 184 ? 9.090 7.663 2.579 1.00 96.81 184 PRO A O 1
ATOM 1332 N N . GLY A 1 185 ? 11.143 6.844 2.989 1.00 95.62 185 GLY A N 1
ATOM 1333 C CA . GLY A 1 185 ? 11.779 7.296 1.753 1.00 95.62 185 GLY A CA 1
ATOM 1334 C C . GLY A 1 185 ? 13.259 7.644 1.946 1.00 95.62 185 GLY A C 1
ATOM 1335 O O . GLY A 1 185 ? 13.735 7.712 3.082 1.00 95.62 185 GLY A O 1
ATOM 1336 N N . PRO A 1 186 ? 13.999 7.902 0.854 1.00 93.44 186 PRO A N 1
ATOM 1337 C CA . PRO A 1 186 ? 15.444 8.138 0.908 1.00 93.44 186 PRO A CA 1
ATOM 1338 C C . PRO A 1 186 ? 15.815 9.430 1.652 1.00 93.44 186 PRO A C 1
ATOM 1340 O O . PRO A 1 186 ? 16.916 9.552 2.179 1.00 93.44 186 PRO A O 1
ATOM 1343 N N . GLN A 1 187 ? 14.879 10.375 1.734 1.00 90.56 187 GLN A N 1
ATOM 1344 C CA . GLN A 1 187 ? 14.980 11.620 2.498 1.00 90.56 187 GLN A CA 1
ATOM 1345 C C . GLN A 1 187 ? 14.704 11.475 4.007 1.00 90.56 187 GLN A C 1
ATOM 1347 O O . GLN A 1 187 ? 14.723 12.475 4.723 1.00 90.56 187 GLN A O 1
ATOM 1352 N N . ALA A 1 188 ? 14.393 10.279 4.511 1.00 91.44 188 ALA A N 1
ATOM 1353 C CA . ALA A 1 188 ? 14.082 10.106 5.924 1.00 91.44 188 ALA A CA 1
ATOM 1354 C C . ALA A 1 188 ? 15.333 10.261 6.805 1.00 91.44 188 ALA A C 1
ATOM 1356 O O . ALA A 1 188 ? 16.355 9.613 6.585 1.00 91.44 188 ALA A O 1
ATOM 1357 N N . GLU A 1 189 ? 15.240 11.093 7.846 1.00 87.94 189 GLU A N 1
ATOM 1358 C CA . GLU A 1 189 ? 16.357 11.357 8.766 1.00 87.94 189 GLU A CA 1
ATOM 1359 C C . GLU A 1 189 ? 16.671 10.145 9.655 1.00 87.94 189 GLU A C 1
ATOM 1361 O O . GLU A 1 189 ? 17.806 9.937 10.088 1.00 87.94 189 GLU A O 1
ATOM 1366 N N . ARG A 1 190 ? 15.653 9.325 9.929 1.00 89.06 190 ARG A N 1
ATOM 1367 C CA . ARG A 1 190 ? 15.728 8.089 10.717 1.00 89.06 190 ARG A CA 1
ATOM 1368 C C . ARG A 1 190 ? 14.958 6.989 10.004 1.00 89.06 190 ARG A C 1
ATOM 1370 O O . ARG A 1 190 ? 14.132 7.270 9.138 1.00 89.06 190 ARG A O 1
ATOM 1377 N N . ASP A 1 191 ? 15.185 5.744 10.401 1.00 90.88 191 ASP A N 1
ATOM 1378 C CA . ASP A 1 191 ? 14.431 4.636 9.827 1.00 90.88 191 ASP A CA 1
ATOM 1379 C C . ASP A 1 191 ? 12.946 4.707 10.245 1.00 90.88 191 ASP A C 1
ATOM 1381 O O . ASP A 1 191 ? 12.639 4.860 11.435 1.00 90.88 191 ASP A O 1
ATOM 1385 N N . PRO A 1 192 ? 12.007 4.623 9.284 1.00 94.06 192 PRO A N 1
ATOM 1386 C CA . PRO A 1 192 ? 10.581 4.627 9.575 1.00 94.06 192 PRO A CA 1
ATOM 1387 C C . PRO A 1 192 ? 10.182 3.337 10.300 1.00 94.06 192 PRO A C 1
ATOM 1389 O O . PRO A 1 192 ? 10.739 2.262 10.070 1.00 94.06 192 PRO A O 1
ATOM 1392 N N . GLN A 1 193 ? 9.174 3.422 11.166 1.00 95.00 193 GLN A N 1
ATOM 1393 C CA . GLN A 1 193 ? 8.747 2.278 11.968 1.00 95.00 193 GLN A CA 1
ATOM 1394 C C . GLN A 1 193 ? 7.716 1.448 11.204 1.00 95.00 193 GLN A C 1
ATOM 1396 O O . GLN A 1 193 ? 6.532 1.785 11.182 1.00 95.00 193 GLN A O 1
ATOM 1401 N N . LEU A 1 194 ? 8.168 0.369 10.568 1.00 95.62 194 LEU A N 1
ATOM 1402 C CA . LEU A 1 194 ? 7.302 -0.573 9.858 1.00 95.62 194 LEU A CA 1
ATOM 1403 C C . LEU A 1 194 ? 6.404 -1.342 10.841 1.00 95.62 194 LEU A C 1
ATOM 1405 O O . LEU A 1 194 ? 6.896 -1.936 11.798 1.00 95.62 194 LEU A O 1
ATOM 1409 N N . CYS A 1 195 ? 5.100 -1.373 10.571 1.00 94.75 195 CYS A N 1
ATOM 1410 C CA . CYS A 1 195 ? 4.135 -2.181 11.318 1.00 94.75 195 CYS A CA 1
ATOM 1411 C C . CYS A 1 195 ? 3.847 -3.527 10.649 1.00 94.75 195 CYS A C 1
ATOM 1413 O O . CYS A 1 195 ? 3.677 -4.540 11.321 1.00 94.75 195 CYS A O 1
ATOM 1415 N N . GLY A 1 196 ? 3.735 -3.523 9.320 1.00 94.75 196 GLY A N 1
ATOM 1416 C CA . GLY A 1 196 ? 3.330 -4.691 8.550 1.00 94.75 196 GLY A CA 1
ATOM 1417 C C . GLY A 1 196 ? 3.299 -4.408 7.054 1.00 94.75 196 GLY A C 1
ATOM 1418 O O . GLY A 1 196 ? 3.130 -3.261 6.637 1.00 94.75 196 GLY A O 1
ATOM 1419 N N . ALA A 1 197 ? 3.461 -5.471 6.267 1.00 97.38 197 ALA A N 1
ATOM 1420 C CA . ALA A 1 197 ? 3.395 -5.451 4.813 1.00 97.38 197 ALA A CA 1
ATOM 1421 C C . ALA A 1 197 ? 2.353 -6.463 4.317 1.00 97.38 197 ALA A C 1
ATOM 1423 O O . ALA A 1 197 ? 2.289 -7.609 4.771 1.00 97.38 197 ALA A O 1
ATOM 1424 N N . TYR A 1 198 ? 1.515 -6.020 3.392 1.00 98.25 198 TYR A N 1
ATOM 1425 C CA . TYR A 1 198 ? 0.297 -6.690 2.967 1.00 98.25 198 TYR A CA 1
ATOM 1426 C C . TYR A 1 198 ? 0.321 -6.859 1.454 1.00 98.25 198 TYR A C 1
ATOM 1428 O O . TYR A 1 198 ? 0.612 -5.904 0.736 1.00 98.25 198 TYR A O 1
ATOM 1436 N N . GLY A 1 199 ? 0.010 -8.065 0.980 1.00 97.88 199 GLY A N 1
ATOM 1437 C CA . GLY A 1 199 ? 0.028 -8.394 -0.442 1.00 97.88 199 GLY A CA 1
ATOM 1438 C C . GLY A 1 199 ? -1.317 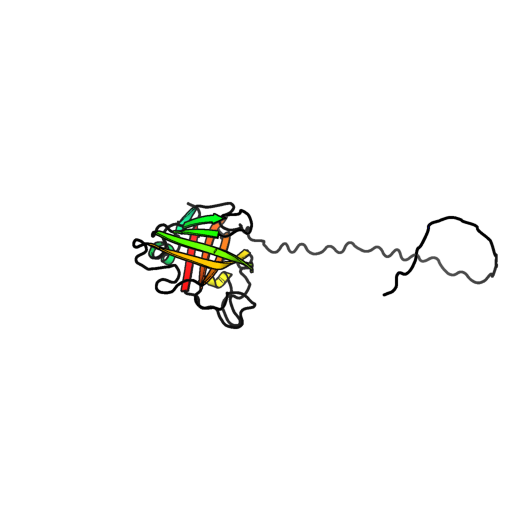-8.911 -0.924 1.00 97.88 199 GLY A C 1
ATOM 1439 O O . GLY A 1 199 ? -1.973 -9.701 -0.235 1.00 97.88 199 GLY A O 1
ATOM 1440 N N . TYR A 1 200 ? -1.697 -8.467 -2.116 1.00 98.31 200 TYR A N 1
ATOM 1441 C CA . TYR A 1 200 ? -2.956 -8.777 -2.769 1.00 98.31 200 TYR A CA 1
ATOM 1442 C C . TYR A 1 200 ? -2.744 -9.021 -4.264 1.00 98.31 200 TYR A C 1
ATOM 1444 O O . TYR A 1 200 ? -1.831 -8.467 -4.877 1.00 98.31 200 TYR A O 1
ATOM 1452 N N . ALA A 1 201 ? -3.630 -9.809 -4.858 1.00 95.88 201 ALA A N 1
ATOM 1453 C CA . ALA A 1 201 ? -3.647 -10.097 -6.288 1.00 95.88 201 ALA A CA 1
ATOM 1454 C C . ALA A 1 201 ? -5.029 -9.800 -6.877 1.00 95.88 201 ALA A C 1
ATOM 1456 O O . ALA A 1 201 ? -6.017 -9.688 -6.144 1.00 95.88 201 ALA A O 1
ATOM 1457 N N . VAL A 1 202 ? -5.106 -9.641 -8.197 1.00 90.44 202 VAL A N 1
ATOM 1458 C CA . VAL A 1 202 ? -6.401 -9.568 -8.886 1.00 90.44 202 VAL A CA 1
ATOM 1459 C C . VAL A 1 202 ? -7.136 -10.904 -8.700 1.00 90.44 202 VAL A C 1
ATOM 1461 O O . VAL A 1 202 ? -6.508 -11.960 -8.737 1.00 90.44 202 VAL A O 1
ATOM 1464 N N . ASN A 1 203 ? -8.445 -10.834 -8.432 1.00 67.12 203 ASN A N 1
ATOM 1465 C CA . ASN A 1 203 ? -9.325 -12.012 -8.393 1.00 67.12 203 ASN A CA 1
ATOM 1466 C C . ASN A 1 203 ? -9.478 -12.654 -9.773 1.00 67.12 203 ASN A C 1
ATOM 1468 O O . ASN A 1 203 ? -9.620 -11.878 -10.746 1.00 67.12 203 ASN A O 1
#